Protein AF-A0AA39P0K2-F1 (afdb_monomer)

Mean predicted aligned error: 10.9 Å

Solvent-accessible surface area (backbone atoms only — not comparable to full-atom values): 12138 Å² total; per-residue (Å²): 136,84,85,76,82,82,80,80,80,79,75,93,84,76,91,78,77,84,57,92,86,60,59,101,83,56,83,84,84,85,85,88,84,78,63,90,92,70,50,61,71,58,51,51,56,49,52,52,52,51,52,53,48,46,62,76,48,60,89,34,84,86,65,52,66,60,69,62,50,52,52,35,70,77,52,76,53,66,48,26,67,43,71,40,82,88,81,70,43,81,32,65,69,64,40,80,70,52,94,82,60,88,75,83,88,83,88,76,91,74,59,93,86,52,94,71,35,77,40,74,46,65,57,69,69,58,51,49,54,55,47,29,52,46,27,42,76,72,61,76,25,94,40,68,66,56,16,44,54,48,36,65,75,48,53,46,56,43,50,52,49,47,70,76,67,55,66,88,57,75,37,81,42,80,62,75,82,58,74,92,73,59,80,131

InterPro domains:
  IPR027417 P-loop containing nucleoside triphosphate hydrolase [G3DSA:3.40.50.300] (13-71)
  IPR027417 P-loop containing nucleoside triphosphate hydrolase [G3DSA:3.40.50.300] (74-183)
  IPR027417 P-loop containing nucleoside triphosphate hydrolase [SSF52540] (24-168)

Sequence (184 aa):
MQHGPGSDVAGPTSLSINCNRHQANDRLLVGICGIPASGKSVFADLLERYTNEAHSRRGIHWTFDGPAYLAFMCRPSSPAPSFDHAVKDPAPDAVTIRPHHRIVIIEGIAGRLLDERCYLRLDVEEARQRLVKRHVLTGITQTLDDAHIRAEQNDMPNGTFIIENMLEPTRIIDSVEDPAFKLA

pLDDT: mean 78.81, std 17.0, range [29.06, 95.19]

Foldseek 3Di:
DDDDDDDPPDDDPDPDDPCVVDDPPDDDDDDFDDDPPPCRVVVVVVVVVVVVVLVLQPPFDVNDPPVVVVVCLVPPDAPDWDADPVVRDIDHHPHGDDPPPPDDDDPDADDPSDPFFEAADDDLVRVLVLQLLVCCVVVVDVDSVVSNVSCVPHVSVRVVVCVVPHDDGPYYHYDDDDPVSDDD

Nearest PDB structures (foldseek):
  2gaa-assembly1_A  TM=7.091E-01  e=3.280E-04  Saccharomyces cerevisiae
  2ga8-assembly1_A  TM=7.068E-01  e=1.383E-03  Saccharomyces cerevisiae
  7eey-assembly1_A-2  TM=4.029E-01  e=4.375E-01  Schizosaccharomyces pombe 972h-
  7eey-assembly1_B  TM=4.230E-01  e=6.916E-01  Schizosaccharomyces pombe 972h-

Organism: NCBI:txid153914

Secondary structure (DSSP, 8-state):
-PPPPP-------------TT--TT----------TTSSHHHHHHHHHHHHHHHHHTTTSGGGS-HHHHHHHHHS--SSEEEEETTTTEEEEEEE---TT-------SS--TT-S--EEEE--HHHHHHHHHHHHHHTTS-SSHHHHHHHIIIIIHHHHHHHHHHPPPPSEEEEPPPPGGG---

Radius of gyration: 21.25 Å; Cα contacts (8 Å, |Δi|>4): 118; chains: 1; bounding box: 82×35×55 Å

Structure (mmCIF, N/CA/C/O backbone):
data_AF-A0AA39P0K2-F1
#
_entry.id   AF-A0AA39P0K2-F1
#
loop_
_atom_site.group_PDB
_atom_site.id
_atom_site.type_symbol
_atom_site.label_atom_id
_atom_site.label_alt_id
_atom_site.label_comp_id
_atom_site.label_asym_id
_atom_site.label_entity_id
_atom_site.label_seq_id
_atom_site.pdbx_PDB_ins_code
_atom_site.Cartn_x
_atom_site.Cartn_y
_atom_site.Cartn_z
_atom_site.occupancy
_atom_site.B_iso_or_equiv
_atom_site.auth_seq_id
_atom_site.auth_comp_id
_atom_site.auth_asym_id
_atom_site.auth_atom_id
_atom_site.pdbx_PDB_model_num
ATOM 1 N N . MET A 1 1 ? 53.468 3.347 -8.996 1.00 39.72 1 MET A N 1
ATOM 2 C CA . MET A 1 1 ? 52.680 4.056 -7.969 1.00 39.72 1 MET A CA 1
ATOM 3 C C . MET A 1 1 ? 51.297 3.432 -7.973 1.00 39.72 1 MET A C 1
ATOM 5 O O . MET A 1 1 ? 50.721 3.296 -9.042 1.00 39.72 1 MET A O 1
ATOM 9 N N . GLN A 1 2 ? 50.869 2.902 -6.830 1.00 30.11 2 GLN A N 1
ATOM 10 C CA . GLN A 1 2 ? 49.656 2.096 -6.680 1.00 30.11 2 GLN A CA 1
ATOM 11 C C . GLN A 1 2 ? 48.401 2.979 -6.738 1.00 30.11 2 GLN A C 1
ATOM 13 O O . GLN A 1 2 ? 48.355 4.022 -6.090 1.00 30.11 2 GLN A O 1
ATOM 18 N N . HIS A 1 3 ? 47.387 2.542 -7.488 1.00 31.75 3 HIS A N 1
ATOM 19 C CA . HIS A 1 3 ? 46.020 3.044 -7.371 1.00 31.75 3 HIS A CA 1
ATOM 20 C C . HIS A 1 3 ? 45.405 2.473 -6.085 1.00 31.75 3 HIS A C 1
ATOM 22 O O . HIS A 1 3 ? 45.307 1.255 -5.939 1.00 31.75 3 HIS A O 1
ATOM 28 N N . GLY A 1 4 ? 45.041 3.343 -5.142 1.00 29.06 4 GLY A N 1
ATOM 29 C CA . GLY A 1 4 ? 44.284 2.959 -3.950 1.00 29.06 4 GLY A CA 1
ATOM 30 C C . GLY A 1 4 ? 42.807 2.726 -4.291 1.00 29.06 4 GLY A C 1
ATOM 31 O O . GLY A 1 4 ? 42.284 3.409 -5.176 1.00 29.06 4 GLY A O 1
ATOM 32 N N . PRO A 1 5 ? 42.119 1.780 -3.631 1.00 35.91 5 PRO A N 1
ATOM 33 C CA . PRO A 1 5 ? 40.694 1.587 -3.838 1.00 35.91 5 PRO A CA 1
ATOM 34 C C . PRO A 1 5 ? 39.925 2.716 -3.148 1.00 35.91 5 PRO A C 1
ATOM 36 O O . PRO A 1 5 ? 40.177 3.039 -1.985 1.00 35.91 5 PRO A O 1
ATOM 39 N N . GLY A 1 6 ? 38.992 3.317 -3.887 1.00 30.62 6 GLY A N 1
ATOM 40 C CA . GLY A 1 6 ? 38.000 4.228 -3.337 1.00 30.62 6 GLY A CA 1
ATOM 41 C C . GLY A 1 6 ? 37.193 3.509 -2.264 1.00 30.62 6 GLY A C 1
ATOM 42 O O . GLY A 1 6 ? 36.574 2.479 -2.518 1.00 30.62 6 GLY A O 1
ATOM 43 N N . SER A 1 7 ? 37.255 4.036 -1.049 1.00 32.00 7 SER A N 1
ATOM 44 C CA . SER A 1 7 ? 36.397 3.638 0.052 1.00 32.00 7 SER A CA 1
ATOM 45 C C . SER A 1 7 ? 34.966 4.078 -0.257 1.00 32.00 7 SER A C 1
ATOM 47 O O . SER A 1 7 ? 34.629 5.250 -0.079 1.00 32.00 7 SER A O 1
ATOM 49 N N . ASP A 1 8 ? 34.134 3.139 -0.702 1.00 33.41 8 ASP A N 1
ATOM 50 C CA . ASP A 1 8 ? 32.685 3.255 -0.568 1.00 33.41 8 ASP A CA 1
ATOM 51 C C . ASP A 1 8 ? 32.369 3.334 0.926 1.00 33.41 8 ASP A C 1
ATOM 53 O O . ASP A 1 8 ? 32.420 2.346 1.662 1.00 33.41 8 ASP A O 1
ATOM 57 N N . VAL A 1 9 ? 32.086 4.545 1.397 1.00 32.22 9 VAL A N 1
ATOM 58 C CA . VAL A 1 9 ? 31.549 4.767 2.737 1.00 32.22 9 VAL A CA 1
ATOM 59 C C . VAL A 1 9 ? 30.073 4.380 2.679 1.00 32.22 9 VAL A C 1
ATOM 61 O O . VAL A 1 9 ? 29.199 5.215 2.463 1.00 32.22 9 VAL A O 1
ATOM 64 N N . ALA A 1 10 ? 29.797 3.084 2.814 1.00 33.53 10 ALA A N 1
ATOM 65 C CA . ALA A 1 10 ? 28.447 2.582 3.016 1.00 33.53 10 ALA A CA 1
ATOM 66 C C . ALA A 1 10 ? 27.923 3.112 4.362 1.00 33.53 10 ALA A C 1
ATOM 68 O O . ALA A 1 10 ? 28.375 2.698 5.431 1.00 33.53 10 ALA A O 1
ATOM 69 N N . GLY A 1 11 ? 26.994 4.069 4.310 1.00 29.55 11 GLY A N 1
ATOM 70 C CA . GLY A 1 11 ? 26.239 4.509 5.483 1.00 29.55 11 GLY A CA 1
ATOM 71 C C . GLY A 1 11 ? 25.355 3.374 6.032 1.00 29.55 11 GLY A C 1
ATOM 72 O O . GLY A 1 11 ? 24.895 2.531 5.257 1.00 29.55 11 GLY A O 1
ATOM 73 N N . PRO A 1 12 ? 25.100 3.310 7.351 1.00 43.94 12 PRO A N 1
ATOM 74 C CA . PRO A 1 12 ? 24.322 2.233 7.945 1.00 43.94 12 PRO A CA 1
ATOM 75 C C . PRO A 1 12 ? 22.831 2.593 7.915 1.00 43.94 12 PRO A C 1
ATOM 77 O O . PRO A 1 12 ? 22.363 3.290 8.811 1.00 43.94 12 PRO A O 1
ATOM 80 N N . THR A 1 13 ? 22.060 2.139 6.919 1.00 37.28 13 THR A N 1
ATOM 81 C CA . THR A 1 13 ? 20.604 2.422 6.919 1.00 37.28 13 THR A CA 1
ATOM 82 C C . THR A 1 13 ? 19.716 1.394 6.213 1.00 37.28 13 THR A C 1
ATOM 84 O O . THR A 1 13 ? 18.702 1.742 5.622 1.00 37.28 13 THR A O 1
ATOM 87 N N . SER A 1 14 ? 20.018 0.098 6.313 1.00 36.09 14 SER A N 1
ATOM 88 C CA . SER A 1 14 ? 18.941 -0.904 6.265 1.00 36.09 14 SER A CA 1
ATOM 89 C C . SER A 1 14 ? 19.336 -2.160 7.034 1.00 36.09 14 SER A C 1
ATOM 91 O O . SER A 1 14 ? 20.293 -2.851 6.693 1.00 36.09 14 SER A O 1
ATOM 93 N N . LEU A 1 15 ? 18.602 -2.450 8.108 1.00 39.94 15 LEU A N 1
ATOM 94 C CA . LEU A 1 15 ? 18.632 -3.762 8.738 1.00 39.94 15 LEU A CA 1
ATOM 95 C C . LEU A 1 15 ? 17.629 -4.629 7.968 1.00 39.94 15 LEU A C 1
ATOM 97 O O . LEU A 1 15 ? 16.446 -4.656 8.293 1.00 39.94 15 LEU A O 1
ATOM 101 N N . SER A 1 16 ? 18.069 -5.261 6.882 1.00 43.09 16 SER A N 1
ATOM 102 C CA . SER A 1 16 ? 17.223 -6.186 6.128 1.00 43.09 16 SER A CA 1
ATOM 103 C C . SER A 1 16 ? 17.235 -7.552 6.815 1.00 43.09 16 SER A C 1
ATOM 105 O O . SER A 1 16 ? 18.253 -8.243 6.859 1.00 43.09 16 SER A O 1
ATOM 107 N N . ILE A 1 17 ? 16.096 -7.952 7.381 1.00 55.53 17 ILE A N 1
ATOM 108 C CA . ILE A 1 17 ? 15.889 -9.345 7.776 1.00 55.53 17 ILE A CA 1
ATOM 109 C C . ILE A 1 17 ? 15.516 -10.102 6.505 1.00 55.53 17 ILE A C 1
ATOM 111 O O . ILE A 1 17 ? 14.523 -9.789 5.852 1.00 55.53 17 ILE A O 1
ATOM 115 N N . ASN A 1 18 ? 16.331 -11.082 6.123 1.00 50.25 18 ASN A N 1
ATOM 116 C CA . ASN A 1 18 ? 16.055 -11.909 4.955 1.00 50.25 18 ASN A CA 1
ATOM 117 C C . ASN A 1 18 ? 14.912 -12.890 5.267 1.00 50.25 18 ASN A C 1
ATOM 119 O O . ASN A 1 18 ? 15.147 -14.015 5.707 1.00 50.25 18 ASN A O 1
ATOM 123 N N . CYS A 1 19 ? 13.673 -12.448 5.054 1.00 54.56 19 CYS A N 1
ATOM 124 C CA . CYS A 1 19 ? 12.466 -13.233 5.314 1.00 54.56 19 CYS A CA 1
ATOM 125 C C . CYS A 1 19 ? 12.140 -14.253 4.208 1.00 54.56 19 CYS A C 1
ATOM 127 O O . CYS A 1 19 ? 11.219 -15.045 4.377 1.00 54.56 19 CYS A O 1
ATOM 129 N N . ASN A 1 20 ? 12.908 -14.306 3.110 1.00 50.12 20 ASN A N 1
ATOM 130 C CA . ASN A 1 20 ? 12.603 -15.124 1.923 1.00 50.12 20 ASN A CA 1
ATOM 131 C C . ASN A 1 20 ? 12.615 -16.651 2.158 1.00 50.12 20 ASN A C 1
ATOM 133 O O . ASN A 1 20 ? 12.386 -17.415 1.223 1.00 50.12 20 ASN A O 1
ATOM 137 N N . ARG A 1 21 ? 12.908 -17.123 3.377 1.00 53.22 21 ARG A N 1
ATOM 138 C CA . ARG A 1 21 ? 12.845 -18.546 3.760 1.00 53.22 21 ARG A CA 1
ATOM 139 C C . ARG A 1 21 ? 11.636 -18.920 4.620 1.00 53.22 21 ARG A C 1
ATOM 141 O O . ARG A 1 21 ? 11.527 -20.087 4.982 1.00 53.22 21 ARG A O 1
ATOM 148 N N . HIS A 1 22 ? 10.772 -17.970 4.963 1.00 60.28 22 HIS A N 1
ATOM 149 C CA . HIS A 1 22 ? 9.702 -18.178 5.935 1.00 60.28 22 HIS A CA 1
ATOM 150 C C . HIS A 1 22 ? 8.323 -18.134 5.272 1.00 60.28 22 HIS A C 1
ATOM 152 O O . HIS A 1 22 ? 8.045 -17.247 4.468 1.00 60.28 22 HIS A O 1
ATOM 158 N N . GLN A 1 23 ? 7.461 -19.099 5.600 1.00 56.53 23 GLN A N 1
ATOM 159 C CA . GLN A 1 23 ? 6.042 -19.054 5.239 1.00 56.53 23 GLN A CA 1
ATOM 160 C C . GLN A 1 23 ? 5.283 -18.086 6.160 1.00 56.53 23 GLN A C 1
ATOM 162 O O . GLN A 1 23 ? 5.741 -17.788 7.261 1.00 56.53 23 GLN A O 1
ATOM 167 N N . ALA A 1 24 ? 4.095 -17.634 5.738 1.00 58.47 24 ALA A N 1
ATOM 168 C CA . ALA A 1 24 ? 3.294 -16.610 6.429 1.00 58.47 24 ALA A CA 1
ATOM 169 C C . ALA A 1 24 ? 2.983 -16.904 7.918 1.00 58.47 24 ALA A C 1
ATOM 171 O O . ALA A 1 24 ? 2.700 -15.983 8.676 1.00 58.47 24 ALA A O 1
ATOM 172 N N . ASN A 1 25 ? 3.079 -18.165 8.361 1.00 66.12 25 ASN A N 1
ATOM 173 C CA . ASN A 1 25 ? 2.833 -18.579 9.750 1.00 66.12 25 ASN A CA 1
ATOM 174 C C . ASN A 1 25 ? 4.088 -19.032 10.513 1.00 66.12 25 ASN A C 1
ATOM 176 O O . ASN A 1 25 ? 3.983 -19.497 11.654 1.00 66.12 25 ASN A O 1
ATOM 180 N N . ASP A 1 26 ? 5.271 -18.925 9.912 1.00 75.31 26 ASP A N 1
ATOM 181 C CA . ASP A 1 26 ? 6.502 -19.293 10.596 1.00 75.31 26 ASP A CA 1
ATOM 182 C C . ASP A 1 26 ? 6.830 -18.274 11.688 1.00 75.31 26 ASP A C 1
ATOM 184 O O . ASP A 1 26 ? 6.722 -17.059 11.516 1.00 75.31 26 ASP A O 1
ATOM 188 N N . ARG A 1 27 ? 7.289 -18.770 12.839 1.00 78.44 27 ARG A N 1
ATOM 189 C CA . ARG A 1 27 ? 7.815 -17.896 13.888 1.00 78.44 27 ARG A CA 1
ATOM 190 C C . ARG A 1 27 ? 9.201 -17.417 13.482 1.00 78.44 27 ARG A C 1
ATOM 192 O O . ARG A 1 27 ? 10.150 -18.201 13.479 1.00 78.44 27 ARG A O 1
ATOM 199 N N . LEU A 1 28 ? 9.332 -16.123 13.214 1.00 81.81 28 LEU A N 1
ATOM 200 C CA . LEU A 1 28 ? 10.636 -15.490 13.080 1.00 81.81 28 LEU A CA 1
ATOM 201 C C . LEU A 1 28 ? 11.241 -15.276 14.476 1.00 81.81 28 LEU A C 1
ATOM 203 O O . LEU A 1 28 ? 10.748 -14.476 15.269 1.00 81.81 28 LEU A O 1
ATOM 207 N N . LEU A 1 29 ? 12.310 -16.008 14.787 1.00 82.88 29 LEU A N 1
ATOM 208 C CA . LEU A 1 29 ? 13.051 -15.850 16.038 1.00 82.88 29 LEU A CA 1
ATOM 209 C C . LEU A 1 29 ? 14.199 -14.858 15.832 1.00 82.88 29 LEU A C 1
ATOM 211 O O . LEU A 1 29 ? 15.131 -15.134 15.079 1.00 82.88 29 LEU A O 1
ATOM 215 N N . VAL A 1 30 ? 14.149 -13.720 16.527 1.00 85.94 30 VAL A N 1
ATOM 216 C CA . VAL A 1 30 ? 15.188 -12.681 16.465 1.00 85.94 30 VAL A CA 1
ATOM 217 C C . VAL A 1 30 ? 15.998 -12.685 17.762 1.00 85.94 30 VAL A C 1
ATOM 219 O O . VAL A 1 30 ? 15.476 -12.392 18.835 1.00 85.94 30 VAL A O 1
ATOM 222 N N . GLY A 1 31 ? 17.285 -13.027 17.672 1.00 90.62 31 GLY A N 1
ATOM 223 C CA . GLY A 1 31 ? 18.224 -12.968 18.796 1.00 90.62 31 GLY A CA 1
ATOM 224 C C . GLY A 1 31 ? 19.022 -11.663 18.801 1.00 90.62 31 GLY A C 1
ATOM 225 O O . GLY A 1 31 ? 19.623 -11.307 17.791 1.00 90.62 31 GLY A O 1
ATOM 226 N N . ILE A 1 32 ? 19.075 -10.971 19.943 1.00 92.94 32 ILE A N 1
ATOM 227 C CA . ILE A 1 32 ? 19.852 -9.733 20.127 1.00 92.94 32 ILE A CA 1
ATOM 228 C C . ILE A 1 32 ? 20.980 -10.010 21.133 1.00 92.94 32 ILE A C 1
ATOM 230 O O . ILE A 1 32 ? 20.718 -10.333 22.291 1.00 92.94 32 ILE A O 1
ATOM 234 N N . CYS A 1 33 ? 22.243 -9.883 20.713 1.00 91.81 33 CYS A N 1
ATOM 235 C CA . CYS A 1 33 ? 23.425 -10.158 21.544 1.00 91.81 33 CYS A CA 1
ATOM 236 C C . CYS A 1 33 ? 24.357 -8.933 21.651 1.00 91.81 33 CYS A C 1
ATOM 238 O O . CYS A 1 33 ? 24.225 -7.972 20.897 1.00 91.81 33 CYS A O 1
ATOM 240 N N . GLY A 1 34 ? 25.268 -8.929 22.636 1.00 88.75 34 GLY A N 1
ATOM 241 C CA . GLY A 1 34 ? 26.201 -7.818 22.882 1.00 88.75 34 GLY A CA 1
ATOM 242 C C . GLY A 1 34 ? 26.620 -7.659 24.349 1.00 88.75 34 GLY A C 1
ATOM 243 O O . GLY A 1 34 ? 25.923 -8.105 25.262 1.00 88.75 34 GLY A O 1
ATOM 244 N N . ILE A 1 35 ? 27.745 -6.980 24.587 1.00 88.00 35 ILE A N 1
ATOM 245 C CA . ILE A 1 35 ? 28.330 -6.760 25.926 1.00 88.00 35 ILE A CA 1
ATOM 246 C C . ILE A 1 35 ? 27.408 -5.945 26.857 1.00 88.00 35 ILE A C 1
ATOM 248 O O . ILE A 1 35 ? 26.549 -5.209 26.365 1.00 88.00 35 ILE A O 1
ATOM 252 N N . PRO A 1 36 ? 27.524 -6.040 28.195 1.00 93.50 36 PRO A N 1
ATOM 253 C CA . PRO A 1 36 ? 26.785 -5.164 29.109 1.00 93.50 36 PRO A CA 1
ATOM 254 C C . PRO A 1 36 ? 26.903 -3.679 28.720 1.00 93.50 36 PRO A C 1
ATOM 256 O O . PRO A 1 36 ? 27.930 -3.253 28.204 1.00 93.50 36 PRO A O 1
ATOM 259 N N . ALA A 1 37 ? 25.827 -2.911 28.923 1.00 89.19 37 ALA A N 1
ATOM 260 C CA . ALA A 1 37 ? 25.695 -1.501 28.520 1.00 89.19 37 ALA A CA 1
ATOM 261 C C . ALA A 1 37 ? 25.742 -1.191 27.002 1.00 89.19 37 ALA A C 1
ATOM 263 O O . ALA A 1 37 ? 25.659 -0.029 26.624 1.00 89.19 37 ALA A O 1
ATOM 264 N N . SER A 1 38 ? 25.752 -2.190 26.109 1.00 93.00 38 SER A N 1
ATOM 265 C CA . SER A 1 38 ? 25.744 -1.965 24.647 1.00 93.00 38 SER A CA 1
ATOM 266 C C . SER A 1 38 ? 24.410 -1.481 24.046 1.00 93.00 38 SER A C 1
ATOM 268 O O . SER A 1 38 ? 24.275 -1.448 22.828 1.00 93.00 38 SER A O 1
ATOM 270 N N . GLY A 1 39 ? 23.386 -1.204 24.862 1.00 92.44 39 GLY A N 1
ATOM 271 C CA . GLY A 1 39 ? 22.081 -0.718 24.382 1.00 92.44 39 GLY A CA 1
ATOM 272 C C . GLY A 1 39 ? 21.086 -1.778 23.879 1.00 92.44 39 GLY A C 1
ATOM 273 O O . GLY A 1 39 ? 20.037 -1.410 23.363 1.00 92.44 39 GLY A O 1
ATOM 274 N N . LYS A 1 40 ? 21.346 -3.083 24.057 1.00 93.69 40 LYS A N 1
ATOM 275 C CA . LYS A 1 40 ? 20.461 -4.173 23.571 1.00 93.69 40 LYS A CA 1
ATOM 276 C C . LYS A 1 40 ? 18.994 -4.021 23.966 1.00 93.69 40 LYS A C 1
ATOM 278 O O . LYS A 1 40 ? 18.131 -4.201 23.120 1.00 93.69 40 LYS A O 1
ATOM 283 N N . SER A 1 41 ? 18.717 -3.705 25.232 1.00 91.88 41 SER A N 1
ATOM 284 C CA . SER A 1 41 ? 17.339 -3.570 25.719 1.00 91.88 41 SER A CA 1
ATOM 285 C C . SER A 1 41 ? 16.614 -2.408 25.043 1.00 91.88 41 SER A C 1
ATOM 287 O O . SER A 1 41 ? 15.450 -2.540 24.695 1.00 91.88 41 SER A O 1
ATOM 289 N N . VAL A 1 42 ? 17.324 -1.302 24.792 1.00 92.88 42 VAL A N 1
ATOM 290 C CA . VAL A 1 42 ? 16.783 -0.151 24.055 1.00 92.88 42 VAL A CA 1
ATOM 291 C C . VAL A 1 42 ? 16.507 -0.538 22.604 1.00 92.88 42 VAL A C 1
ATOM 293 O O . VAL A 1 42 ? 15.445 -0.230 22.082 1.00 92.88 42 VAL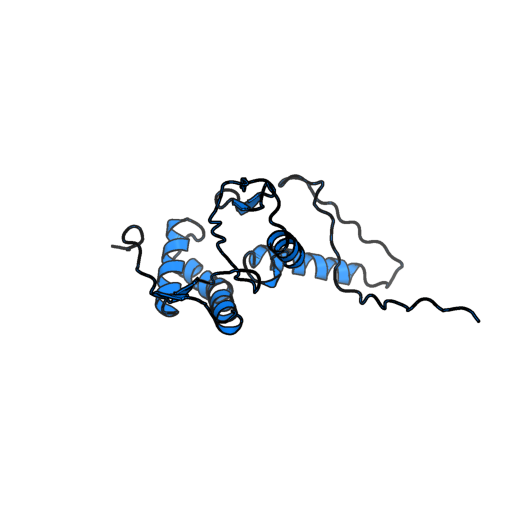 A O 1
ATOM 296 N N . PHE A 1 43 ? 17.428 -1.255 21.955 1.00 91.94 43 PHE A N 1
ATOM 297 C CA . PHE A 1 43 ? 17.225 -1.719 20.583 1.00 91.94 43 PHE A CA 1
ATOM 298 C C . PHE A 1 43 ? 16.056 -2.707 20.460 1.00 91.94 43 PHE A C 1
ATOM 300 O O . PHE A 1 43 ? 15.279 -2.597 19.520 1.00 91.94 43 PHE A O 1
ATOM 307 N N . ALA A 1 44 ? 15.897 -3.629 21.414 1.00 90.94 44 ALA A N 1
ATOM 308 C CA . ALA A 1 44 ? 14.769 -4.558 21.448 1.00 90.94 44 ALA A CA 1
ATOM 309 C C . ALA A 1 44 ? 13.422 -3.817 21.529 1.00 90.94 44 ALA A C 1
ATOM 311 O O . ALA A 1 44 ? 12.524 -4.091 20.741 1.00 90.94 44 ALA A O 1
ATOM 312 N N . ASP A 1 45 ? 13.325 -2.832 22.422 1.00 91.94 45 ASP A N 1
ATOM 313 C CA . ASP A 1 45 ? 12.134 -1.994 22.611 1.00 91.94 45 ASP A CA 1
ATOM 314 C C . ASP A 1 45 ? 11.844 -1.101 21.384 1.00 91.94 45 ASP A C 1
ATOM 316 O O . ASP A 1 45 ? 10.696 -0.894 20.987 1.00 91.94 45 ASP A O 1
ATOM 320 N N . LEU A 1 46 ? 12.884 -0.596 20.713 1.00 91.31 46 LEU A N 1
ATOM 321 C CA . LEU A 1 46 ? 12.726 0.116 19.439 1.00 91.31 46 LEU A CA 1
ATOM 322 C C . LEU A 1 46 ? 12.252 -0.811 18.314 1.00 91.31 46 LEU A C 1
ATOM 324 O O . LEU A 1 46 ? 11.371 -0.429 17.548 1.00 91.31 46 LEU A O 1
ATOM 328 N N . LEU A 1 47 ? 12.812 -2.018 18.218 1.00 89.69 47 LEU A N 1
ATOM 329 C CA . LEU A 1 47 ? 12.446 -2.998 17.198 1.00 89.69 47 LEU A CA 1
ATOM 330 C C . LEU A 1 47 ? 10.990 -3.451 17.357 1.00 89.69 47 LEU A C 1
ATOM 332 O O . LEU A 1 47 ? 10.263 -3.526 16.366 1.00 89.69 47 LEU A O 1
ATOM 336 N N . GLU A 1 48 ? 10.551 -3.710 18.589 1.00 87.94 48 GLU A N 1
ATOM 337 C CA . GLU A 1 48 ? 9.161 -4.047 18.901 1.00 87.94 48 GLU A CA 1
ATOM 338 C C . GLU A 1 48 ? 8.208 -2.930 18.461 1.00 87.94 48 GLU A C 1
ATOM 340 O O . GLU A 1 48 ? 7.272 -3.171 17.693 1.00 87.94 48 GLU A O 1
ATOM 345 N N . ARG A 1 49 ? 8.478 -1.690 18.888 1.00 87.81 49 ARG A N 1
ATOM 346 C CA . ARG A 1 49 ? 7.648 -0.530 18.538 1.00 87.81 49 ARG A CA 1
ATOM 347 C C . ARG A 1 49 ? 7.585 -0.298 17.037 1.00 87.81 49 ARG A C 1
ATOM 349 O O . ARG A 1 49 ? 6.492 -0.138 16.501 1.00 87.81 49 ARG A O 1
ATOM 356 N N . TYR A 1 50 ? 8.729 -0.341 16.362 1.00 86.12 50 TYR A N 1
ATOM 357 C CA . TYR A 1 50 ? 8.798 -0.170 14.916 1.00 86.12 50 TYR A CA 1
ATOM 358 C C . TYR A 1 50 ? 8.004 -1.249 14.171 1.00 86.12 50 TYR A C 1
ATOM 360 O O . TYR A 1 50 ? 7.245 -0.937 13.258 1.00 86.12 50 TYR A O 1
ATOM 368 N N . THR A 1 51 ? 8.122 -2.513 14.587 1.00 85.75 51 THR A N 1
ATOM 369 C CA . THR A 1 51 ? 7.413 -3.634 13.946 1.00 85.75 51 THR A CA 1
ATOM 370 C C . THR A 1 51 ? 5.897 -3.506 14.117 1.00 85.75 51 THR A C 1
ATOM 372 O O . THR A 1 51 ? 5.146 -3.666 13.153 1.00 85.75 51 THR A O 1
ATOM 375 N N . ASN A 1 52 ? 5.438 -3.149 15.319 1.00 85.69 52 ASN A N 1
ATOM 376 C CA . ASN A 1 52 ? 4.020 -2.916 15.595 1.00 85.69 52 ASN A CA 1
ATOM 377 C C . ASN A 1 52 ? 3.477 -1.694 14.833 1.00 85.69 52 ASN A C 1
ATOM 379 O O . ASN A 1 52 ? 2.360 -1.727 14.308 1.00 85.69 52 ASN A O 1
ATOM 383 N N . GLU A 1 53 ? 4.267 -0.625 14.718 1.00 85.06 53 GLU A N 1
ATOM 384 C CA . GLU A 1 53 ? 3.895 0.547 13.928 1.00 85.06 53 GLU A CA 1
ATOM 385 C C . GLU A 1 53 ? 3.799 0.207 12.436 1.00 85.06 53 GLU A C 1
ATOM 387 O O . GLU A 1 53 ? 2.776 0.491 11.814 1.00 85.06 53 GLU A O 1
ATOM 392 N N . ALA A 1 54 ? 4.801 -0.474 11.876 1.00 83.00 54 ALA A N 1
ATOM 393 C CA . ALA A 1 54 ? 4.796 -0.912 10.483 1.00 83.00 54 ALA A CA 1
ATOM 394 C C . ALA A 1 54 ? 3.582 -1.801 10.176 1.00 83.00 54 ALA A C 1
ATOM 396 O O . ALA A 1 54 ? 2.919 -1.622 9.156 1.00 83.00 54 ALA A O 1
ATOM 397 N N . HIS A 1 55 ? 3.238 -2.715 11.088 1.00 80.69 55 HIS A N 1
ATOM 398 C CA . HIS A 1 55 ? 2.059 -3.562 10.942 1.00 80.69 55 HIS A CA 1
ATOM 399 C C . HIS A 1 55 ? 0.749 -2.760 10.991 1.00 80.69 55 HIS A C 1
ATOM 401 O O . HIS A 1 55 ? -0.131 -2.949 10.148 1.00 80.69 55 HIS A O 1
ATOM 407 N N . SER A 1 56 ? 0.610 -1.839 11.950 1.00 77.31 56 SER A N 1
ATOM 408 C CA . SER A 1 56 ? -0.610 -1.030 12.102 1.00 77.31 56 SER A CA 1
ATOM 409 C C . SER A 1 56 ? -0.813 -0.028 10.959 1.00 77.31 56 SER A C 1
ATOM 411 O O . SER A 1 56 ? 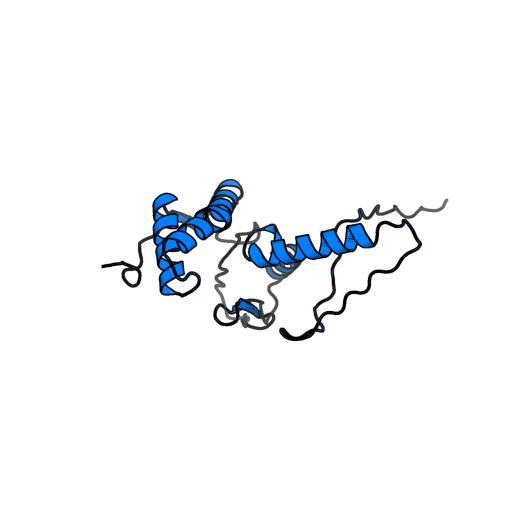-1.955 0.264 10.585 1.00 77.31 56 SER A O 1
ATOM 413 N N . ARG A 1 57 ? 0.284 0.441 10.356 1.00 79.62 57 ARG A N 1
ATOM 414 C CA . ARG A 1 57 ? 0.310 1.384 9.233 1.00 79.62 57 ARG A CA 1
ATOM 415 C C . ARG A 1 57 ? 0.567 0.728 7.872 1.00 79.62 57 ARG A C 1
ATOM 417 O O . ARG A 1 57 ? 0.902 1.425 6.921 1.00 79.62 57 ARG A O 1
ATOM 424 N N . ARG A 1 58 ? 0.424 -0.594 7.741 1.00 78.25 58 ARG A N 1
ATOM 425 C CA . ARG A 1 58 ? 0.619 -1.285 6.454 1.00 78.25 58 ARG A CA 1
ATOM 426 C C . ARG A 1 58 ? -0.157 -0.598 5.320 1.00 78.25 58 ARG A C 1
ATOM 428 O O . ARG A 1 58 ? -1.336 -0.283 5.483 1.00 78.25 58 ARG A O 1
ATOM 435 N N . GLY A 1 59 ? 0.504 -0.397 4.181 1.00 76.62 59 GLY A N 1
ATOM 436 C CA . GLY A 1 59 ? -0.073 0.278 3.014 1.00 76.62 59 GLY A CA 1
ATOM 437 C C . GLY A 1 59 ? 0.298 1.758 2.877 1.00 76.62 59 GLY A C 1
ATOM 438 O O . GLY A 1 59 ? -0.125 2.390 1.909 1.00 76.62 59 GLY A O 1
ATOM 439 N N . ILE A 1 60 ? 1.115 2.308 3.784 1.00 81.12 60 ILE A N 1
ATOM 440 C CA . ILE A 1 60 ? 1.722 3.638 3.612 1.00 81.12 60 ILE A CA 1
ATOM 441 C C . ILE A 1 60 ? 3.126 3.550 3.010 1.00 81.12 60 ILE A C 1
ATOM 443 O O . ILE A 1 60 ? 3.794 2.522 3.119 1.00 81.12 60 ILE A O 1
ATOM 447 N N . HIS A 1 61 ? 3.590 4.645 2.402 1.00 78.62 61 HIS A N 1
ATOM 448 C CA . HIS A 1 61 ? 4.788 4.693 1.549 1.00 78.62 61 HIS A CA 1
ATOM 449 C C . HIS A 1 61 ? 6.042 3.981 2.101 1.00 78.62 61 HIS A C 1
ATOM 451 O O . HIS A 1 61 ? 6.708 3.280 1.346 1.00 78.62 61 HIS A O 1
ATOM 457 N N . TRP A 1 62 ? 6.367 4.107 3.393 1.00 83.31 62 TRP A N 1
ATOM 458 C CA . TRP A 1 62 ? 7.581 3.502 3.965 1.00 83.31 62 TRP A CA 1
ATOM 459 C C . TRP A 1 62 ? 7.430 2.024 4.352 1.00 83.31 62 TRP A C 1
ATOM 461 O O . TRP A 1 62 ? 8.422 1.378 4.673 1.00 83.31 62 TRP A O 1
ATOM 471 N N . THR A 1 63 ? 6.213 1.476 4.303 1.00 82.50 63 THR A N 1
ATOM 472 C CA . THR A 1 63 ? 5.956 0.046 4.554 1.00 82.50 63 THR A CA 1
ATOM 473 C C . THR A 1 63 ? 6.152 -0.827 3.308 1.00 82.50 63 THR A C 1
ATOM 475 O O . THR A 1 63 ? 6.068 -2.049 3.402 1.00 82.50 63 THR A O 1
ATOM 478 N N . PHE A 1 64 ? 6.430 -0.220 2.148 1.00 81.88 64 PHE A N 1
ATOM 479 C CA . PHE A 1 64 ? 6.708 -0.921 0.894 1.00 81.88 64 PHE A CA 1
ATOM 480 C C . PHE A 1 64 ? 8.211 -1.133 0.668 1.00 81.88 64 PHE A C 1
ATOM 482 O O . PHE A 1 64 ? 9.032 -0.273 0.987 1.00 81.88 64 PHE A O 1
ATOM 489 N N . ASP A 1 65 ? 8.566 -2.240 0.010 1.00 83.81 65 ASP A N 1
ATOM 490 C CA . ASP A 1 65 ? 9.919 -2.473 -0.508 1.00 83.81 65 ASP A CA 1
ATOM 491 C C . ASP A 1 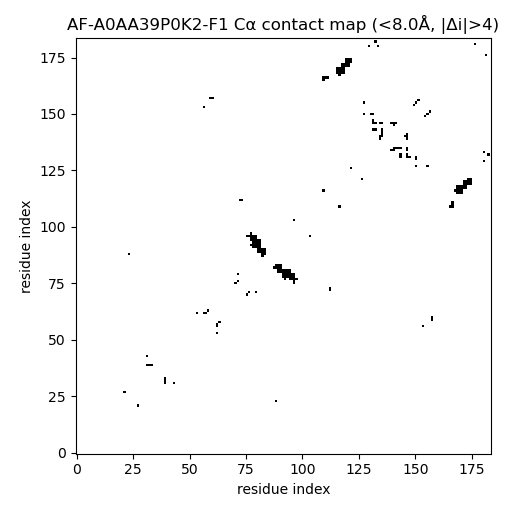65 ? 10.130 -1.696 -1.823 1.00 83.81 65 ASP A C 1
ATOM 493 O O . ASP A 1 65 ? 9.937 -2.200 -2.934 1.00 83.81 65 ASP A O 1
ATOM 497 N N . GLY A 1 66 ? 10.488 -0.417 -1.684 1.00 84.06 66 GLY A N 1
ATOM 498 C CA . GLY A 1 66 ? 10.775 0.476 -2.810 1.00 84.06 66 GLY A CA 1
ATOM 499 C C . GLY A 1 66 ? 11.877 -0.040 -3.752 1.00 84.06 66 GLY A C 1
ATOM 500 O O . GLY A 1 66 ? 11.673 -0.019 -4.969 1.00 84.06 66 GLY A O 1
ATOM 501 N N . PRO A 1 67 ? 13.033 -0.517 -3.246 1.00 86.00 67 PRO A N 1
ATOM 502 C CA . PRO A 1 67 ? 14.072 -1.118 -4.080 1.00 86.00 67 PRO A CA 1
ATOM 503 C C . PRO A 1 67 ? 13.596 -2.320 -4.904 1.00 86.00 67 PRO A C 1
ATOM 505 O O . PRO A 1 67 ? 13.880 -2.367 -6.104 1.00 86.00 67 PRO A O 1
ATOM 508 N N . ALA A 1 68 ? 12.851 -3.260 -4.309 1.00 82.50 68 ALA A N 1
ATOM 509 C CA . ALA A 1 68 ? 12.302 -4.399 -5.045 1.00 82.50 68 ALA A CA 1
ATOM 510 C C . ALA A 1 68 ? 11.300 -3.950 -6.119 1.00 82.50 68 ALA A C 1
ATOM 512 O O . ALA A 1 68 ? 11.350 -4.441 -7.249 1.00 82.50 68 ALA A O 1
ATOM 513 N N . TYR A 1 69 ? 10.452 -2.962 -5.809 1.00 84.06 69 TYR A N 1
ATOM 514 C CA . TYR A 1 69 ? 9.542 -2.365 -6.788 1.00 84.06 69 TYR A CA 1
ATOM 515 C C . TYR A 1 69 ? 10.297 -1.732 -7.965 1.00 84.06 69 TYR A C 1
ATOM 517 O O . TYR A 1 69 ? 9.982 -2.007 -9.120 1.00 84.06 69 TYR A O 1
ATOM 525 N N . LEU A 1 70 ? 11.344 -0.939 -7.711 1.00 84.75 70 LEU A N 1
ATOM 526 C CA . LEU A 1 70 ? 12.162 -0.345 -8.776 1.00 84.75 70 LEU A CA 1
ATOM 527 C C . LEU A 1 70 ? 12.878 -1.404 -9.622 1.00 84.75 70 LEU A C 1
ATOM 529 O O . LEU A 1 70 ? 12.932 -1.269 -10.845 1.00 84.75 70 LEU A O 1
ATOM 533 N N . ALA A 1 71 ? 13.404 -2.459 -8.997 1.00 85.38 71 ALA A N 1
ATOM 534 C CA . ALA A 1 71 ? 14.030 -3.567 -9.712 1.00 85.38 71 ALA A CA 1
ATOM 535 C C . ALA A 1 71 ? 13.033 -4.261 -10.654 1.00 85.38 71 ALA A C 1
ATOM 537 O O . ALA A 1 71 ? 13.357 -4.486 -11.824 1.00 85.38 71 ALA A O 1
ATOM 538 N N . PHE A 1 72 ? 11.811 -4.516 -10.172 1.00 84.88 72 PHE A N 1
ATOM 539 C CA . PHE A 1 72 ? 10.715 -5.040 -10.983 1.00 84.88 72 PHE A CA 1
ATOM 540 C C . PHE A 1 72 ? 10.352 -4.092 -12.133 1.00 84.88 72 PHE A C 1
ATOM 542 O O . PHE A 1 72 ? 10.262 -4.524 -13.276 1.00 84.88 72 PHE A O 1
ATOM 549 N N . MET A 1 73 ? 10.218 -2.789 -11.879 1.00 85.06 73 MET A N 1
ATOM 550 C CA . MET A 1 73 ? 9.874 -1.810 -12.917 1.00 85.06 73 MET A CA 1
ATOM 551 C C . MET A 1 73 ? 10.942 -1.694 -14.014 1.00 85.06 73 MET A C 1
ATOM 553 O O . MET A 1 73 ? 10.609 -1.542 -15.186 1.00 85.06 73 MET A O 1
ATOM 557 N N . CYS A 1 74 ? 12.227 -1.783 -13.658 1.00 84.31 74 CYS A N 1
ATOM 558 C CA . CYS A 1 74 ? 13.327 -1.757 -14.626 1.00 84.31 74 CYS A CA 1
ATOM 559 C C . CYS A 1 74 ? 13.332 -2.985 -15.543 1.00 84.31 74 CYS A C 1
ATOM 561 O O . CYS A 1 74 ? 13.741 -2.897 -16.703 1.00 84.31 74 CYS A O 1
ATOM 563 N N . ARG A 1 75 ? 12.950 -4.148 -15.007 1.00 83.31 75 ARG A N 1
ATOM 564 C CA . ARG A 1 75 ? 12.894 -5.421 -15.730 1.00 83.31 75 ARG A CA 1
ATOM 565 C C . ARG A 1 75 ? 11.744 -6.257 -15.168 1.00 83.31 75 ARG A C 1
ATOM 567 O O . ARG A 1 75 ? 11.993 -7.037 -14.249 1.00 83.31 75 ARG A O 1
ATOM 574 N N . PRO A 1 76 ? 10.520 -6.125 -15.714 1.00 77.00 76 PRO A N 1
ATOM 575 C CA . PRO A 1 76 ? 9.362 -6.850 -15.206 1.00 77.00 76 PRO A CA 1
ATOM 576 C C . PRO A 1 76 ? 9.613 -8.357 -15.255 1.00 77.00 76 PRO A C 1
ATOM 578 O O . PRO A 1 76 ? 9.645 -8.967 -16.326 1.00 77.00 76 PRO A O 1
ATOM 581 N N . SER A 1 77 ? 9.862 -8.948 -14.089 1.00 71.56 77 SER A N 1
ATOM 582 C CA . SER A 1 77 ? 10.063 -10.383 -13.935 1.00 71.56 77 SER A CA 1
ATOM 583 C C . SER A 1 77 ? 8.712 -11.094 -13.915 1.00 71.56 77 SER A C 1
ATOM 585 O O . SER A 1 77 ? 7.721 -10.547 -13.436 1.00 71.56 77 SER A O 1
ATOM 587 N N . SER A 1 78 ? 8.669 -12.324 -14.426 1.00 73.06 78 SER A N 1
ATOM 588 C CA . SER A 1 78 ? 7.508 -13.202 -14.283 1.00 73.06 78 SER A CA 1
ATOM 589 C C . SER A 1 78 ? 7.905 -14.433 -13.462 1.00 73.06 78 SER A C 1
ATOM 591 O O . SER A 1 78 ? 8.917 -15.055 -13.796 1.00 73.06 78 SER A O 1
ATOM 593 N N . PRO A 1 79 ? 7.094 -14.835 -12.472 1.00 77.44 79 PRO A N 1
ATOM 594 C CA . PRO A 1 79 ? 5.870 -14.162 -12.031 1.00 77.44 79 PRO A CA 1
ATOM 595 C C . PRO A 1 79 ? 6.153 -12.834 -11.301 1.00 77.44 79 PRO A C 1
ATOM 597 O O . PRO A 1 79 ? 7.243 -12.597 -10.787 1.00 77.44 79 PRO A O 1
ATOM 600 N N . ALA A 1 80 ? 5.175 -11.936 -11.355 1.00 80.00 80 ALA A N 1
ATOM 601 C CA . ALA A 1 80 ? 5.192 -10.633 -10.720 1.00 80.00 80 ALA A CA 1
ATOM 602 C C . ALA A 1 80 ? 4.527 -10.714 -9.336 1.00 80.00 80 ALA A C 1
ATOM 604 O O . ALA A 1 80 ? 3.517 -11.423 -9.188 1.00 80.00 80 ALA A O 1
ATOM 605 N N . PRO A 1 81 ? 5.043 -9.958 -8.352 1.00 77.00 81 PRO A N 1
ATOM 606 C CA . PRO A 1 81 ? 4.445 -9.891 -7.031 1.00 77.00 81 PRO A CA 1
ATOM 607 C C . PRO A 1 81 ? 3.077 -9.210 -7.090 1.00 77.00 81 PRO A C 1
ATOM 609 O O . PRO A 1 81 ? 2.853 -8.276 -7.860 1.00 77.00 81 PRO A O 1
ATOM 612 N N . SER A 1 82 ? 2.159 -9.671 -6.250 1.00 79.12 82 SER A N 1
ATOM 613 C CA . SER A 1 82 ? 0.849 -9.057 -6.036 1.00 79.12 82 SER A CA 1
ATOM 614 C C . SER A 1 82 ? 0.507 -9.039 -4.547 1.00 79.12 82 SER A C 1
ATOM 616 O O . SER A 1 82 ? 1.308 -9.457 -3.711 1.00 79.12 82 SER A O 1
ATOM 618 N N . PHE A 1 83 ? -0.675 -8.542 -4.209 1.00 70.69 83 PHE A N 1
ATOM 619 C CA . PHE A 1 83 ? -1.197 -8.515 -2.851 1.00 70.69 83 PHE A CA 1
ATOM 620 C C . PHE A 1 83 ? -2.538 -9.244 -2.815 1.00 70.69 83 PHE A C 1
ATOM 622 O O . PHE A 1 83 ? -3.441 -8.923 -3.587 1.00 70.69 83 PHE A O 1
ATOM 629 N N . ASP A 1 84 ? -2.674 -10.222 -1.923 1.00 68.94 84 ASP A N 1
ATOM 630 C CA . ASP A 1 84 ? -3.936 -10.934 -1.746 1.00 68.94 84 ASP A CA 1
ATOM 631 C C . ASP A 1 84 ? -4.781 -10.218 -0.683 1.00 68.94 84 ASP A C 1
ATOM 633 O O . ASP A 1 84 ? -4.452 -10.202 0.504 1.00 68.94 84 ASP A O 1
ATOM 637 N N . HIS A 1 85 ? -5.896 -9.619 -1.104 1.00 65.88 85 HIS A N 1
ATOM 638 C CA . HIS A 1 85 ? -6.794 -8.884 -0.212 1.00 65.88 85 HIS A CA 1
ATOM 639 C C . HIS A 1 85 ? -7.550 -9.770 0.794 1.00 65.88 85 HIS A C 1
ATOM 641 O O . HIS A 1 85 ? -8.015 -9.244 1.809 1.00 65.88 85 HIS A O 1
ATOM 647 N N . ALA A 1 86 ? -7.681 -11.078 0.546 1.00 65.06 86 ALA A N 1
ATOM 648 C CA . ALA A 1 86 ? -8.361 -12.004 1.447 1.00 65.06 86 ALA A CA 1
ATOM 649 C C . ALA A 1 86 ? -7.477 -12.365 2.647 1.00 65.06 86 ALA A C 1
ATOM 651 O O . ALA A 1 86 ? -7.941 -12.312 3.787 1.00 65.06 86 ALA A O 1
ATOM 652 N N . VAL A 1 87 ? -6.201 -12.678 2.401 1.00 65.94 87 VAL A N 1
ATOM 653 C CA . VAL A 1 87 ? -5.234 -13.015 3.466 1.00 65.94 87 VAL A CA 1
ATOM 654 C C . VAL A 1 87 ? -4.404 -11.821 3.947 1.00 65.94 87 VAL A C 1
ATOM 656 O O . VAL A 1 87 ? -3.804 -11.891 5.013 1.00 65.94 87 VAL A O 1
ATOM 659 N N . LYS A 1 88 ? -4.459 -10.687 3.237 1.00 66.00 88 LYS A N 1
ATOM 660 C CA . LYS A 1 88 ? -3.763 -9.423 3.544 1.00 66.00 88 LYS A CA 1
ATOM 661 C C . LYS A 1 88 ? -2.236 -9.541 3.574 1.00 66.00 88 LYS A C 1
ATOM 663 O O . LYS A 1 88 ? -1.594 -8.797 4.319 1.00 66.00 88 LYS A O 1
ATOM 668 N N . ASP A 1 89 ? -1.690 -10.412 2.730 1.00 68.19 89 ASP A N 1
ATOM 669 C CA . ASP A 1 89 ? -0.257 -10.672 2.615 1.00 68.19 89 ASP A CA 1
ATOM 67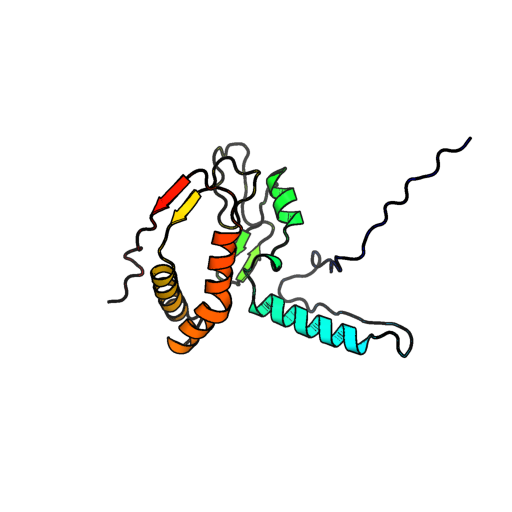0 C C . ASP A 1 89 ? 0.242 -10.541 1.163 1.00 68.19 89 ASP A C 1
ATOM 672 O O . ASP A 1 89 ? -0.528 -10.735 0.211 1.00 68.19 89 ASP A O 1
ATOM 676 N N . PRO A 1 90 ? 1.536 -10.218 0.967 1.00 68.06 90 PRO A N 1
ATOM 677 C CA . PRO A 1 90 ? 2.167 -10.263 -0.344 1.00 68.06 90 PRO A CA 1
ATOM 678 C C . PRO A 1 90 ? 2.138 -11.676 -0.936 1.00 68.06 90 PRO A C 1
ATOM 680 O O . PRO A 1 90 ? 2.421 -12.661 -0.258 1.00 68.06 90 PRO A O 1
ATOM 683 N N . ALA A 1 91 ? 1.878 -11.756 -2.235 1.00 74.94 91 ALA A N 1
ATOM 684 C CA . ALA A 1 91 ? 1.933 -12.971 -3.030 1.00 74.94 91 ALA A CA 1
ATOM 685 C C . ALA A 1 91 ? 3.048 -12.813 -4.087 1.00 74.94 91 ALA A C 1
ATOM 687 O O . ALA A 1 91 ? 2.798 -12.234 -5.148 1.00 74.94 91 ALA A O 1
ATOM 688 N N . PRO A 1 92 ? 4.286 -13.275 -3.807 1.00 67.06 92 PRO A N 1
ATOM 689 C CA . PRO A 1 92 ? 5.476 -12.968 -4.615 1.00 67.06 92 PRO A CA 1
ATOM 690 C C . PRO A 1 92 ? 5.388 -13.433 -6.072 1.00 67.06 92 PRO A C 1
ATOM 692 O O . PRO A 1 92 ? 5.933 -12.787 -6.960 1.00 67.06 92 PRO A O 1
ATOM 695 N N . ASP A 1 93 ? 4.652 -14.520 -6.307 1.00 74.69 93 ASP A N 1
ATOM 696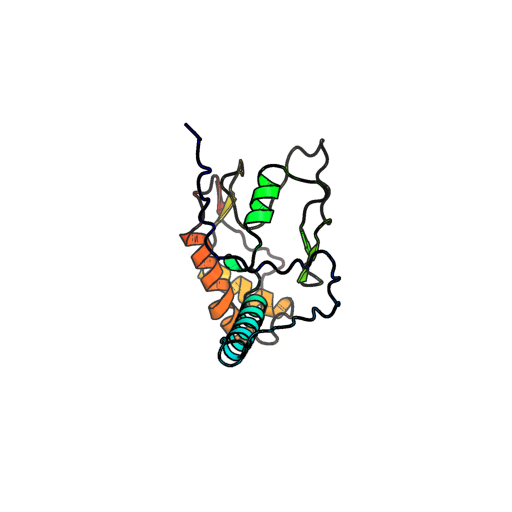 C CA . ASP A 1 93 ? 4.601 -15.232 -7.582 1.00 74.69 93 ASP A CA 1
ATOM 697 C C . ASP A 1 93 ? 3.182 -15.261 -8.187 1.00 74.69 93 ASP A C 1
ATOM 699 O O . ASP A 1 93 ? 2.787 -16.214 -8.861 1.00 74.69 93 ASP A O 1
ATOM 703 N N . ALA A 1 94 ? 2.375 -14.230 -7.927 1.00 77.56 94 ALA A N 1
ATOM 704 C CA . ALA A 1 94 ? 0.938 -14.263 -8.203 1.00 77.56 94 ALA A CA 1
ATOM 705 C C . ALA A 1 94 ? 0.549 -14.002 -9.665 1.00 77.56 94 ALA A C 1
ATOM 707 O O . ALA A 1 94 ? -0.421 -14.584 -10.154 1.00 77.56 94 ALA A O 1
ATOM 708 N N . VAL A 1 95 ? 1.258 -13.117 -10.376 1.00 81.69 95 VAL A N 1
ATOM 709 C CA . VAL A 1 95 ? 0.794 -12.617 -11.683 1.00 81.69 95 VAL A CA 1
ATOM 710 C C . VAL A 1 95 ? 1.782 -12.966 -12.788 1.00 81.69 95 VAL A C 1
ATOM 712 O O . VAL A 1 95 ? 2.921 -12.521 -12.801 1.00 81.69 95 VAL A O 1
ATOM 715 N N . THR A 1 96 ? 1.353 -13.747 -13.778 1.00 87.38 96 THR A N 1
ATOM 716 C CA . THR A 1 96 ? 2.207 -14.067 -14.934 1.00 87.38 96 THR A CA 1
ATOM 717 C C . THR A 1 96 ? 2.156 -12.951 -15.979 1.00 87.38 96 THR A C 1
ATOM 719 O O . THR A 1 96 ? 1.097 -12.696 -16.556 1.00 87.38 96 THR A O 1
ATOM 722 N N . ILE A 1 97 ? 3.304 -12.349 -16.305 1.00 85.44 97 ILE A N 1
ATOM 723 C CA . ILE A 1 97 ? 3.442 -11.402 -17.424 1.00 85.44 97 ILE A CA 1
ATOM 724 C C . ILE A 1 97 ? 4.058 -12.148 -18.609 1.00 85.44 97 ILE A C 1
ATOM 726 O O . ILE A 1 97 ? 5.230 -12.518 -18.588 1.00 85.44 97 ILE A O 1
ATOM 730 N N . ARG A 1 98 ? 3.257 -12.417 -19.646 1.00 84.56 98 ARG A N 1
ATOM 731 C CA . ARG A 1 98 ? 3.699 -13.178 -20.824 1.00 84.56 98 ARG A CA 1
ATOM 732 C C . ARG A 1 98 ? 4.245 -12.249 -21.912 1.00 84.56 98 ARG A C 1
ATOM 734 O O . ARG A 1 98 ? 3.751 -11.133 -22.034 1.00 84.56 98 ARG A O 1
ATOM 741 N N . PRO A 1 99 ? 5.151 -12.722 -22.791 1.00 87.56 99 PRO A N 1
ATOM 742 C CA . PRO A 1 99 ? 5.719 -11.897 -23.866 1.00 87.56 99 PRO A CA 1
ATOM 743 C C . PRO A 1 99 ? 4.698 -11.283 -24.838 1.00 87.56 99 PRO A C 1
ATOM 745 O O . PRO A 1 99 ? 4.998 -10.301 -25.504 1.00 87.56 99 PRO A O 1
ATOM 748 N N . HIS A 1 100 ? 3.497 -11.859 -24.945 1.00 87.31 100 HIS A N 1
ATOM 749 C CA . HIS A 1 100 ? 2.419 -11.328 -25.785 1.00 87.31 100 HIS A CA 1
ATOM 750 C C . HIS A 1 100 ? 1.509 -10.324 -25.060 1.00 87.31 100 HIS A C 1
ATOM 752 O O . HIS A 1 100 ? 0.632 -9.738 -25.696 1.00 87.31 100 HIS A O 1
ATOM 758 N N . HIS A 1 101 ? 1.674 -10.119 -23.749 1.00 90.38 101 HIS A N 1
ATOM 759 C CA . HIS A 1 101 ? 0.967 -9.061 -23.036 1.00 90.38 101 HIS A CA 1
ATOM 760 C C . HIS A 1 101 ? 1.535 -7.715 -23.486 1.00 90.38 101 HIS A C 1
ATOM 762 O O . HIS A 1 101 ? 2.685 -7.386 -23.219 1.00 90.38 101 HIS A O 1
ATOM 768 N N . ARG A 1 102 ? 0.718 -6.943 -24.204 1.00 89.12 102 ARG A N 1
ATOM 769 C CA . ARG A 1 102 ? 1.113 -5.632 -24.740 1.00 89.12 102 ARG A CA 1
ATOM 770 C C . ARG A 1 102 ? 0.835 -4.479 -23.782 1.00 89.12 102 ARG A C 1
ATOM 772 O O . ARG A 1 102 ? 1.383 -3.402 -23.967 1.00 89.12 102 ARG A O 1
ATOM 779 N N . ILE A 1 103 ? -0.052 -4.698 -22.815 1.00 89.38 103 ILE A N 1
ATOM 780 C CA . ILE A 1 103 ? -0.469 -3.716 -21.818 1.00 89.38 103 ILE A CA 1
ATOM 781 C C . ILE A 1 103 ? -0.399 -4.409 -20.462 1.00 89.38 103 ILE A C 1
ATOM 783 O O . ILE A 1 103 ? -0.961 -5.492 -20.293 1.00 89.38 103 ILE A O 1
ATOM 787 N N . VAL A 1 104 ? 0.292 -3.780 -19.517 1.00 86.62 104 VAL A N 1
ATOM 788 C CA . VAL A 1 104 ? 0.362 -4.201 -18.117 1.00 86.62 104 VAL A CA 1
ATOM 789 C C . VAL A 1 104 ? -0.145 -3.033 -17.285 1.00 86.62 104 VAL A C 1
ATOM 791 O O . VAL A 1 104 ? 0.392 -1.933 -17.375 1.00 86.62 104 VAL A O 1
ATOM 794 N N . ILE A 1 105 ? -1.207 -3.265 -16.518 1.00 88.19 105 ILE A N 1
ATOM 795 C CA . ILE A 1 105 ? -1.778 -2.266 -15.615 1.00 88.19 105 ILE A CA 1
ATOM 796 C C . ILE A 1 105 ? -1.204 -2.536 -14.231 1.00 88.19 105 ILE A C 1
ATOM 798 O O . ILE A 1 105 ? -1.318 -3.650 -13.722 1.00 88.19 105 ILE A O 1
ATOM 802 N N . ILE A 1 106 ? -0.581 -1.518 -13.647 1.00 85.75 106 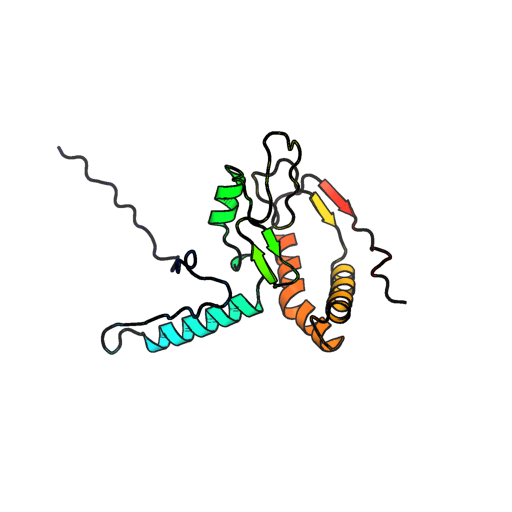ILE A N 1
ATOM 803 C CA . ILE A 1 106 ? -0.029 -1.565 -12.296 1.00 85.75 106 ILE A CA 1
ATOM 804 C C . ILE A 1 106 ? -0.868 -0.621 -11.443 1.00 85.75 106 ILE A C 1
ATOM 806 O O . ILE A 1 106 ? -0.933 0.576 -11.718 1.00 85.75 106 ILE A O 1
ATOM 810 N N . GLU A 1 107 ? -1.534 -1.174 -10.436 1.00 84.00 107 GLU A N 1
ATOM 811 C CA . GLU A 1 107 ? -2.262 -0.403 -9.431 1.00 84.00 107 GLU A CA 1
ATOM 812 C C . GLU A 1 107 ? -1.323 -0.060 -8.265 1.00 84.00 107 GLU A C 1
ATOM 814 O O . GLU A 1 107 ? -0.543 -0.904 -7.823 1.00 84.00 107 GLU A O 1
ATOM 819 N N . GLY A 1 108 ? -1.399 1.174 -7.759 1.00 79.62 108 GLY A N 1
ATOM 820 C CA . GLY A 1 108 ? -0.622 1.634 -6.608 1.00 79.62 108 GLY A CA 1
ATOM 821 C C . GLY A 1 108 ? 0.291 2.815 -6.937 1.00 79.62 108 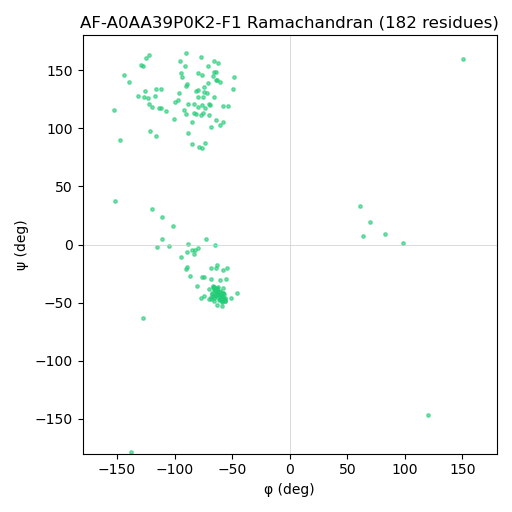GLY A C 1
ATOM 822 O O . GLY A 1 108 ? -0.056 3.691 -7.727 1.00 79.62 108 GLY A O 1
ATOM 823 N N . ILE A 1 109 ? 1.456 2.873 -6.286 1.00 69.62 109 ILE A N 1
ATOM 824 C CA . ILE A 1 109 ? 2.359 4.030 -6.356 1.00 69.62 109 ILE A CA 1
ATOM 825 C C . ILE A 1 109 ? 3.003 4.134 -7.749 1.00 69.62 109 ILE A C 1
ATOM 827 O O . ILE A 1 109 ? 3.724 3.242 -8.203 1.00 69.62 109 ILE A O 1
ATOM 831 N N . A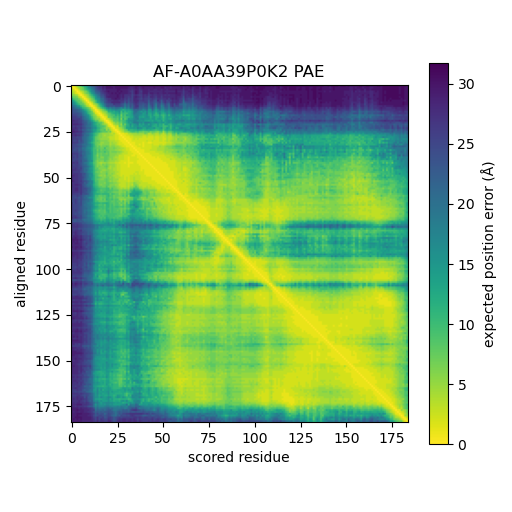LA A 1 110 ? 2.774 5.265 -8.419 1.00 69.12 110 ALA A N 1
ATOM 832 C CA . ALA A 1 110 ? 3.238 5.518 -9.778 1.00 69.12 110 ALA A CA 1
ATOM 833 C C . ALA A 1 110 ? 4.698 6.009 -9.812 1.00 69.12 110 ALA A C 1
ATOM 835 O O . ALA A 1 110 ? 5.014 7.111 -9.363 1.00 69.12 110 ALA A O 1
ATOM 836 N N . GLY A 1 111 ? 5.597 5.196 -10.375 1.00 77.88 111 GLY A N 1
ATOM 837 C CA . GLY A 1 111 ? 7.010 5.539 -10.568 1.00 77.88 111 GLY A CA 1
ATOM 838 C C . GLY A 1 111 ? 7.303 6.226 -11.909 1.00 77.88 111 GLY A C 1
ATOM 839 O O . GLY A 1 111 ? 6.521 6.153 -12.855 1.00 77.88 111 GLY A O 1
ATOM 840 N N . ARG A 1 112 ? 8.487 6.847 -12.029 1.00 84.62 112 ARG A N 1
ATOM 841 C CA . ARG A 1 112 ? 8.940 7.547 -13.256 1.00 84.62 112 ARG A CA 1
ATOM 842 C C . ARG A 1 112 ? 9.107 6.637 -14.480 1.00 84.62 112 ARG A C 1
ATOM 844 O O . ARG A 1 112 ? 9.205 7.147 -15.587 1.00 84.62 112 ARG A O 1
ATOM 851 N N . LEU A 1 113 ? 9.187 5.324 -14.271 1.00 87.50 113 LEU A N 1
ATOM 852 C CA . LEU A 1 113 ? 9.387 4.326 -15.325 1.00 87.50 113 LEU A CA 1
ATOM 853 C C . LEU A 1 113 ? 8.086 3.935 -16.045 1.00 87.50 113 LEU A C 1
ATOM 855 O O . LEU A 1 113 ? 8.140 3.167 -16.996 1.00 87.50 113 LEU A O 1
ATOM 859 N N . LEU A 1 114 ? 6.932 4.435 -15.594 1.00 88.69 114 LEU A N 1
ATOM 860 C CA . LEU A 1 114 ? 5.642 4.187 -16.235 1.00 88.69 114 LEU A CA 1
ATOM 861 C C . LEU A 1 114 ? 5.434 5.112 -17.437 1.00 88.69 114 LEU A C 1
ATOM 863 O O . LEU A 1 114 ? 5.574 6.333 -17.305 1.00 88.69 114 LEU A O 1
ATOM 867 N N . ASP A 1 115 ? 5.012 4.530 -18.562 1.00 90.75 115 ASP A N 1
ATOM 868 C CA . ASP A 1 115 ? 4.612 5.270 -19.766 1.00 90.75 115 ASP A CA 1
ATOM 869 C C . ASP A 1 115 ? 3.402 6.177 -19.498 1.00 90.75 115 ASP A C 1
ATOM 871 O O . ASP A 1 115 ? 3.378 7.339 -19.901 1.00 90.75 115 ASP A O 1
ATOM 875 N N . GLU A 1 116 ? 2.412 5.660 -18.766 1.00 91.38 116 GLU A N 1
ATOM 876 C CA . GLU A 1 116 ? 1.185 6.366 -18.399 1.00 91.38 116 GLU A CA 1
ATOM 877 C C . GLU A 1 116 ? 0.995 6.332 -16.875 1.00 91.38 116 GLU A C 1
ATOM 879 O O . GLU A 1 116 ? 1.107 5.289 -16.232 1.00 91.38 116 GLU A O 1
ATOM 884 N N . ARG A 1 117 ? 0.703 7.497 -16.293 1.00 92.44 117 ARG A N 1
ATOM 885 C CA . ARG A 1 117 ? 0.420 7.717 -14.872 1.00 92.44 117 ARG A CA 1
ATOM 886 C C . ARG A 1 117 ? -0.966 8.334 -14.759 1.00 92.44 117 ARG A C 1
ATOM 888 O O . ARG A 1 117 ? -1.136 9.541 -14.939 1.00 92.44 117 ARG A O 1
ATOM 895 N N . CYS A 1 118 ? -1.953 7.491 -14.492 1.00 91.69 118 CYS A N 1
ATOM 896 C CA . CYS A 1 118 ? -3.335 7.913 -14.325 1.00 91.69 118 CYS A CA 1
ATOM 897 C C . CYS A 1 118 ? -3.594 8.279 -12.862 1.00 91.69 118 CYS A C 1
ATOM 899 O O . CYS A 1 118 ? -3.468 7.432 -11.982 1.00 91.69 118 CYS A O 1
ATOM 901 N N . TYR A 1 119 ? -3.996 9.522 -12.612 1.00 92.50 119 TYR A N 1
ATOM 902 C CA . TYR A 1 119 ? -4.505 9.957 -11.317 1.00 92.50 119 TYR A CA 1
ATOM 903 C C . TYR A 1 119 ? -6.033 9.999 -11.348 1.00 92.50 119 TYR A C 1
ATOM 905 O O . TYR A 1 119 ? -6.626 10.685 -12.186 1.00 92.50 119 TYR A O 1
ATOM 913 N N . LEU A 1 120 ? -6.667 9.264 -10.434 1.00 92.12 120 LEU A N 1
ATOM 914 C CA . LEU A 1 120 ? -8.110 9.328 -10.234 1.00 92.12 120 LEU A CA 1
ATOM 915 C C . LEU A 1 120 ? -8.420 10.489 -9.292 1.00 92.12 120 LEU A C 1
ATOM 917 O O . LEU A 1 120 ? -8.173 10.403 -8.090 1.00 92.12 120 LEU A O 1
ATOM 921 N N . ARG A 1 121 ? -8.944 11.583 -9.843 1.00 92.38 121 ARG A N 1
ATOM 922 C CA . ARG A 1 121 ? -9.327 12.757 -9.066 1.00 92.38 121 ARG A CA 1
ATOM 923 C C . ARG A 1 121 ? -10.621 12.470 -8.318 1.00 92.38 121 ARG A C 1
ATOM 925 O O . ARG A 1 121 ? -11.624 12.096 -8.918 1.00 92.38 121 ARG A O 1
ATOM 932 N N . LEU A 1 122 ? -10.590 12.686 -7.014 1.00 92.00 122 LEU A N 1
ATOM 933 C CA . LEU A 1 122 ? -11.743 12.608 -6.134 1.00 92.00 122 LEU A CA 1
ATOM 934 C C . LEU A 1 122 ? -11.593 13.690 -5.068 1.00 92.00 122 LEU A C 1
ATOM 936 O O . LEU A 1 122 ? -10.469 14.001 -4.666 1.00 92.00 122 LEU A O 1
ATOM 940 N N . ASP A 1 123 ? -12.707 14.270 -4.637 1.00 89.75 123 ASP A N 1
ATOM 941 C CA . ASP A 1 123 ? -12.695 15.176 -3.496 1.00 89.75 123 ASP A CA 1
ATOM 942 C C . ASP A 1 123 ? -12.274 14.426 -2.219 1.00 89.75 123 ASP A C 1
ATOM 944 O O . ASP A 1 123 ? -12.621 13.259 -2.023 1.00 89.75 123 ASP A O 1
ATOM 948 N N . VAL A 1 124 ? -11.494 15.079 -1.356 1.00 88.56 124 VAL A N 1
ATOM 949 C CA . VAL A 1 124 ? -10.930 14.447 -0.152 1.00 88.56 124 VAL A CA 1
ATOM 950 C C . VAL A 1 124 ? -12.035 14.044 0.827 1.00 88.56 124 VAL A C 1
ATOM 952 O O . VAL A 1 124 ? -11.981 12.948 1.391 1.00 88.56 124 VAL A O 1
ATOM 955 N N . GLU A 1 125 ? -13.068 14.874 0.988 1.00 89.69 125 GLU A N 1
ATOM 956 C CA . GLU A 1 125 ? -14.198 14.550 1.858 1.00 89.69 125 GLU A CA 1
ATOM 957 C C . GLU A 1 125 ? -15.039 13.421 1.276 1.00 89.69 125 GLU A C 1
ATOM 959 O O . GLU A 1 125 ? -15.475 12.525 2.004 1.00 89.69 125 GLU A O 1
ATOM 964 N N . GLU A 1 126 ? -15.219 13.407 -0.042 1.00 90.69 126 GLU A N 1
ATOM 965 C CA . GLU A 1 126 ? -15.899 12.306 -0.716 1.00 90.69 126 GLU A CA 1
ATOM 966 C C . GLU A 1 126 ? -15.122 10.984 -0.577 1.00 90.69 126 GLU A C 1
ATOM 968 O O . GLU A 1 126 ? -15.702 9.945 -0.244 1.00 90.69 126 GLU A O 1
ATOM 973 N N . ALA A 1 127 ? -13.796 11.008 -0.748 1.00 90.81 127 ALA A N 1
ATOM 974 C CA . ALA A 1 127 ? -12.930 9.850 -0.535 1.00 90.81 127 ALA A CA 1
ATOM 975 C C . ALA A 1 127 ? -13.048 9.313 0.898 1.00 90.81 127 ALA A C 1
ATOM 977 O O . ALA A 1 127 ? -13.212 8.104 1.096 1.00 90.81 127 ALA A O 1
ATOM 978 N N . ARG A 1 128 ? -13.039 10.213 1.889 1.00 91.56 128 ARG A N 1
ATOM 979 C CA . ARG A 1 128 ? -13.217 9.881 3.306 1.00 91.56 128 ARG A CA 1
ATOM 980 C C . ARG A 1 128 ? -14.554 9.188 3.558 1.00 91.56 128 ARG A C 1
ATOM 982 O O . ARG A 1 128 ? -14.586 8.130 4.185 1.00 91.56 128 ARG A O 1
ATOM 989 N N . GLN A 1 129 ? -15.653 9.740 3.045 1.00 90.31 129 GLN A N 1
ATOM 990 C CA . GLN A 1 129 ? -16.993 9.162 3.208 1.00 90.31 129 GLN A CA 1
ATOM 991 C C . GLN A 1 129 ? -17.087 7.758 2.596 1.00 90.31 129 GLN A C 1
ATOM 993 O O . GLN A 1 129 ? -17.541 6.818 3.258 1.00 90.31 129 GLN A O 1
ATOM 998 N N . ARG A 1 130 ? -16.593 7.587 1.361 1.00 90.06 130 ARG A N 1
ATOM 999 C CA . ARG A 1 130 ? -16.563 6.282 0.680 1.00 90.06 130 ARG A CA 1
ATOM 1000 C C . ARG A 1 130 ? -15.721 5.262 1.455 1.00 90.06 130 ARG A C 1
ATOM 1002 O O . ARG A 1 130 ? -16.105 4.096 1.569 1.00 90.06 130 ARG A O 1
ATOM 1009 N N . LEU A 1 131 ? -14.594 5.691 2.019 1.00 89.88 131 LEU A N 1
ATOM 1010 C CA . LEU A 1 131 ? -13.695 4.827 2.777 1.00 89.88 131 LEU A CA 1
ATOM 1011 C C . LEU A 1 131 ? -14.304 4.358 4.104 1.00 89.88 131 LEU A C 1
ATOM 1013 O O . LEU A 1 131 ? -14.266 3.163 4.397 1.00 89.88 131 LEU A O 1
ATOM 1017 N N . VAL A 1 132 ? -14.890 5.275 4.876 1.00 91.69 132 VAL A N 1
ATOM 1018 C CA . VAL A 1 132 ? -15.576 4.968 6.142 1.00 91.69 132 VAL A CA 1
ATOM 1019 C C . VAL A 1 132 ? -16.663 3.929 5.908 1.00 91.69 132 VAL A C 1
ATOM 1021 O O . VAL A 1 132 ? -16.707 2.897 6.580 1.00 91.69 132 VAL A O 1
ATOM 1024 N N . LYS A 1 133 ? -17.489 4.153 4.882 1.00 87.94 133 LYS A N 1
ATOM 1025 C CA . LYS A 1 133 ? -18.505 3.194 4.463 1.00 87.94 133 LYS A CA 1
ATOM 1026 C C . LYS A 1 133 ? -17.887 1.826 4.149 1.00 87.94 133 LYS A C 1
ATOM 1028 O O . LYS A 1 133 ? -18.389 0.798 4.607 1.00 87.94 133 LYS A O 1
ATOM 1033 N N . ARG A 1 134 ? -16.815 1.803 3.351 1.00 87.31 134 ARG A N 1
ATOM 1034 C CA . ARG A 1 134 ? -16.141 0.565 2.947 1.00 87.31 134 ARG A CA 1
ATOM 1035 C C . ARG A 1 134 ? -15.619 -0.210 4.154 1.00 87.31 134 ARG A C 1
ATOM 1037 O O . ARG A 1 134 ? -15.796 -1.420 4.176 1.00 87.31 134 ARG A O 1
ATOM 1044 N N . HIS A 1 135 ? -15.028 0.455 5.149 1.00 88.38 135 HIS A N 1
ATOM 1045 C CA . HIS A 1 135 ? -14.513 -0.207 6.352 1.00 88.38 135 HIS A CA 1
ATOM 1046 C C . HIS A 1 135 ? -15.581 -0.996 7.110 1.00 88.38 135 HIS A C 1
ATOM 1048 O O . HIS A 1 135 ? -15.312 -2.125 7.523 1.00 88.38 135 HIS A O 1
ATOM 1054 N N . VAL A 1 136 ? -16.783 -0.433 7.243 1.00 88.50 136 VAL A N 1
ATOM 1055 C CA . VAL A 1 136 ? -17.903 -1.114 7.902 1.00 88.50 136 VAL A CA 1
ATOM 1056 C C . VAL A 1 136 ? -18.412 -2.269 7.040 1.00 88.50 136 VAL A C 1
ATOM 1058 O O . VAL A 1 136 ? -18.564 -3.384 7.531 1.00 88.50 136 VAL A O 1
ATOM 1061 N N . LEU A 1 137 ? -18.622 -2.039 5.738 1.00 85.94 137 LEU A N 1
ATOM 1062 C CA . LEU A 1 137 ? -19.143 -3.070 4.833 1.00 85.94 137 LEU A CA 1
ATOM 1063 C C . LEU A 1 137 ? -18.220 -4.285 4.695 1.00 85.94 137 LEU A C 1
ATOM 1065 O O . LEU A 1 137 ? -18.704 -5.407 4.573 1.00 85.94 137 LEU A O 1
ATOM 1069 N N . THR A 1 138 ? -16.902 -4.079 4.695 1.00 82.00 138 THR A N 1
ATOM 1070 C CA . THR A 1 138 ? -15.923 -5.168 4.567 1.00 82.00 138 THR A CA 1
ATOM 1071 C C . THR A 1 138 ? -15.523 -5.779 5.912 1.00 82.00 138 THR A C 1
ATOM 1073 O O . THR A 1 138 ? -14.694 -6.688 5.942 1.00 82.00 138 THR A O 1
ATOM 1076 N N . GLY A 1 139 ? -16.085 -5.291 7.025 1.00 85.38 139 GLY A N 1
ATOM 1077 C CA . GLY A 1 139 ? -15.782 -5.772 8.373 1.00 85.38 139 GLY A CA 1
ATOM 1078 C C . GLY A 1 139 ? -14.374 -5.422 8.865 1.00 85.38 139 GLY A C 1
ATOM 1079 O O . GLY A 1 139 ? -13.871 -6.066 9.783 1.00 85.38 139 GLY A O 1
ATOM 1080 N N . ILE A 1 140 ? -13.714 -4.424 8.263 1.00 83.94 140 ILE A N 1
ATOM 1081 C CA . ILE A 1 140 ? -12.435 -3.892 8.766 1.00 83.94 140 ILE A CA 1
ATOM 1082 C C . ILE A 1 140 ? -12.645 -3.219 10.127 1.00 83.94 140 ILE A C 1
ATOM 1084 O O . ILE A 1 140 ? -11.787 -3.339 11.002 1.00 83.94 140 ILE A O 1
ATOM 1088 N N . THR A 1 141 ? -13.780 -2.547 10.311 1.00 87.81 141 THR A N 1
ATOM 1089 C CA . THR A 1 141 ? -14.227 -2.002 11.596 1.00 87.81 141 THR A CA 1
ATOM 1090 C C . THR A 1 141 ? -15.661 -2.440 11.881 1.00 87.81 141 THR A C 1
ATOM 1092 O O . THR A 1 141 ? -16.424 -2.741 10.964 1.00 87.81 141 THR A O 1
ATOM 1095 N N . GLN A 1 142 ? -16.033 -2.497 13.163 1.00 88.44 142 GLN A N 1
ATOM 1096 C CA . GLN A 1 142 ? -17.382 -2.902 13.579 1.00 88.44 142 GLN A CA 1
ATOM 1097 C C . GLN A 1 142 ? -18.367 -1.731 13.605 1.00 88.44 142 GLN A C 1
ATOM 1099 O O . GLN A 1 142 ? -19.568 -1.930 13.435 1.00 88.44 142 GLN A O 1
ATOM 1104 N N . THR A 1 143 ? -17.865 -0.514 13.820 1.00 91.31 143 THR A N 1
ATOM 1105 C CA . THR A 1 143 ? -18.676 0.695 13.966 1.00 91.31 143 THR A CA 1
ATOM 1106 C C . THR A 1 143 ? -18.245 1.777 12.978 1.00 91.31 143 THR A C 1
ATOM 1108 O O . THR A 1 143 ? -17.130 1.751 12.440 1.00 91.31 143 THR A O 1
ATOM 1111 N N . LEU A 1 144 ? -19.146 2.735 12.737 1.00 90.88 144 LEU A N 1
ATOM 1112 C CA . LEU A 1 144 ? -18.844 3.937 11.956 1.00 90.88 144 LEU A CA 1
ATOM 1113 C C . LEU A 1 144 ? -17.817 4.827 12.666 1.00 90.88 144 LEU A C 1
ATOM 1115 O O . LEU A 1 144 ? -16.938 5.367 12.001 1.00 90.88 144 LEU A O 1
ATOM 1119 N N . ASP A 1 145 ? -17.876 4.935 13.993 1.00 93.44 145 ASP A N 1
ATOM 1120 C CA . ASP A 1 145 ? -16.933 5.750 14.767 1.00 93.44 145 ASP A CA 1
ATOM 1121 C C . ASP A 1 145 ? -15.501 5.212 14.640 1.00 93.44 145 ASP A C 1
ATOM 1123 O O . ASP A 1 145 ? -14.577 5.963 14.323 1.00 93.44 145 ASP A O 1
ATOM 1127 N N . ASP A 1 146 ? -15.317 3.893 14.765 1.00 91.06 146 ASP A N 1
ATOM 1128 C CA . ASP A 1 146 ? -14.013 3.254 14.549 1.00 91.06 146 ASP A CA 1
ATOM 1129 C C . ASP A 1 146 ? -13.530 3.430 13.102 1.00 91.06 146 ASP A C 1
ATOM 1131 O O . ASP A 1 146 ? -12.340 3.644 12.854 1.00 91.06 146 ASP A O 1
ATOM 1135 N N . ALA A 1 147 ? -14.449 3.356 12.130 1.00 91.62 147 ALA A N 1
ATOM 1136 C CA . ALA A 1 147 ? -14.138 3.584 10.720 1.00 91.62 147 ALA A CA 1
ATOM 1137 C C . ALA A 1 147 ? -13.647 5.017 10.471 1.00 91.62 147 ALA A C 1
ATOM 1139 O O . ALA A 1 147 ? -12.693 5.202 9.711 1.00 91.62 147 ALA A O 1
ATOM 1140 N N . HIS A 1 148 ? -14.276 6.005 11.114 1.00 92.81 148 HIS A N 1
ATOM 1141 C CA . HIS A 1 148 ? -13.877 7.409 11.066 1.00 92.81 148 HIS A CA 1
ATOM 1142 C C . HIS A 1 148 ? -12.490 7.614 11.666 1.00 92.81 148 HIS A C 1
ATOM 1144 O O . HIS A 1 148 ? -11.622 8.163 10.993 1.00 92.81 148 HIS A O 1
ATOM 1150 N N . ILE A 1 149 ? -12.254 7.122 12.885 1.00 91.06 149 ILE A N 1
ATOM 1151 C CA . ILE A 1 149 ? -10.951 7.243 13.557 1.00 91.06 149 ILE A CA 1
ATOM 1152 C C . ILE A 1 149 ? -9.845 6.637 12.690 1.00 91.06 149 ILE A C 1
ATOM 1154 O O . ILE A 1 149 ? -8.804 7.259 12.479 1.00 91.06 149 ILE A O 1
ATOM 1158 N N . ARG A 1 150 ? -10.080 5.438 12.143 1.00 88.06 150 ARG A N 1
ATOM 1159 C CA . ARG A 1 150 ? -9.116 4.768 11.268 1.00 88.06 150 ARG A CA 1
ATOM 1160 C C . ARG A 1 150 ? -8.815 5.584 10.009 1.00 88.06 150 ARG A C 1
ATOM 1162 O O . ARG A 1 150 ? -7.640 5.748 9.679 1.00 88.06 150 ARG A O 1
ATOM 1169 N N . ALA A 1 151 ? -9.852 6.095 9.343 1.00 90.75 151 ALA A N 1
ATOM 1170 C CA . ALA A 1 151 ? -9.688 6.919 8.152 1.00 90.75 151 ALA A CA 1
ATOM 1171 C C . ALA A 1 151 ? -8.840 8.165 8.461 1.00 90.75 151 ALA A C 1
ATOM 1173 O O . ALA A 1 151 ? -7.844 8.403 7.786 1.00 90.75 151 ALA A O 1
ATOM 1174 N N . GLU A 1 152 ? -9.172 8.905 9.521 1.00 90.75 152 GLU A N 1
ATOM 1175 C CA . GLU A 1 152 ? -8.473 10.139 9.915 1.00 90.75 152 GLU A CA 1
ATOM 1176 C C . GLU A 1 152 ? -7.011 9.916 10.312 1.00 90.75 152 GLU A C 1
ATOM 1178 O O . GLU A 1 152 ? -6.145 10.736 10.020 1.00 90.75 152 GLU A O 1
ATOM 1183 N N . GLN A 1 153 ? -6.709 8.814 10.997 1.00 88.00 153 GLN A N 1
ATOM 1184 C CA . GLN A 1 153 ? -5.377 8.602 11.568 1.00 88.00 153 GLN A CA 1
ATOM 1185 C C . GLN A 1 153 ? -4.407 7.886 10.626 1.00 88.00 153 GLN A C 1
ATOM 1187 O O . GLN A 1 153 ? -3.192 7.960 10.833 1.00 88.00 153 GLN A O 1
ATOM 1192 N N . ASN A 1 154 ? -4.916 7.166 9.625 1.00 84.62 154 ASN A N 1
ATOM 1193 C CA . ASN A 1 154 ? -4.100 6.295 8.782 1.00 84.62 154 ASN A CA 1
ATOM 1194 C C . ASN A 1 154 ? -4.305 6.579 7.293 1.00 84.62 154 ASN A C 1
ATOM 1196 O O . ASN A 1 154 ? -3.382 7.024 6.611 1.00 84.62 154 ASN A O 1
ATOM 1200 N N . ASP A 1 155 ? -5.522 6.368 6.796 1.00 88.62 155 ASP A N 1
ATOM 1201 C CA . ASP A 1 155 ? -5.775 6.358 5.359 1.00 88.62 155 ASP A CA 1
ATOM 1202 C C . ASP A 1 155 ? -5.755 7.763 4.740 1.00 88.62 155 ASP A C 1
ATOM 1204 O O . ASP A 1 155 ? -5.134 7.958 3.695 1.00 88.62 155 ASP A O 1
ATOM 1208 N N . MET A 1 156 ? -6.384 8.752 5.384 1.00 91.06 156 MET A N 1
ATOM 1209 C CA . MET A 1 156 ? -6.446 10.128 4.879 1.00 91.06 156 MET A CA 1
ATOM 1210 C C . MET A 1 156 ? -5.075 10.819 4.900 1.00 91.06 156 MET A C 1
ATOM 1212 O O . MET A 1 156 ? -4.698 11.365 3.864 1.00 91.06 156 MET A O 1
ATOM 1216 N N . PRO A 1 157 ? -4.261 10.738 5.978 1.00 90.62 157 PRO A N 1
ATOM 1217 C CA . PRO A 1 157 ? -2.892 11.252 5.952 1.00 90.62 157 PRO A CA 1
ATOM 1218 C C . PRO A 1 157 ? -2.040 10.613 4.851 1.00 90.62 157 PRO A C 1
ATOM 1220 O O . PRO A 1 157 ? -1.247 11.298 4.208 1.00 90.62 157 PRO A O 1
ATOM 1223 N N . ASN A 1 158 ? -2.223 9.312 4.593 1.00 87.50 158 ASN A N 1
ATOM 1224 C CA . ASN A 1 158 ? -1.551 8.634 3.488 1.00 87.50 158 ASN A CA 1
ATOM 1225 C C . ASN A 1 158 ? -2.041 9.134 2.119 1.00 87.50 158 ASN A C 1
ATOM 1227 O O . ASN A 1 158 ? -1.228 9.372 1.229 1.00 87.50 158 ASN A O 1
ATOM 1231 N N . GLY A 1 159 ? -3.350 9.339 1.954 1.00 89.38 159 GLY A N 1
ATOM 1232 C CA . GLY A 1 159 ? -3.938 9.917 0.744 1.00 89.38 159 GLY A CA 1
ATOM 1233 C C . GLY A 1 159 ? -3.397 11.316 0.446 1.00 89.38 159 GLY A C 1
ATOM 1234 O O . GLY A 1 159 ? -2.935 11.569 -0.665 1.00 89.38 159 GLY A O 1
ATOM 1235 N N . THR A 1 160 ? -3.363 12.193 1.452 1.00 90.19 160 THR A N 1
ATOM 1236 C CA . THR A 1 160 ? -2.771 13.535 1.342 1.00 90.19 160 THR A CA 1
ATOM 1237 C C . THR A 1 160 ? -1.294 13.459 0.970 1.00 90.19 160 THR A C 1
ATOM 1239 O O . THR A 1 160 ? -0.873 14.113 0.019 1.00 90.19 160 THR A O 1
ATOM 1242 N N . PHE A 1 161 ? -0.522 12.591 1.633 1.00 89.75 161 PHE A N 1
ATOM 1243 C CA . PHE A 1 161 ? 0.888 12.385 1.305 1.00 89.75 161 PHE A CA 1
ATOM 1244 C C . PHE A 1 161 ? 1.085 11.978 -0.162 1.00 89.75 161 PHE A C 1
ATOM 1246 O O . PHE A 1 161 ? 1.981 12.499 -0.824 1.00 89.75 161 PHE A O 1
ATOM 1253 N N . ILE A 1 162 ? 0.250 11.077 -0.691 1.00 89.31 162 ILE A N 1
ATOM 1254 C CA . ILE A 1 162 ? 0.303 10.673 -2.102 1.00 89.31 162 ILE A CA 1
ATOM 1255 C C . ILE A 1 162 ? 0.032 11.872 -3.013 1.00 89.31 162 ILE A C 1
ATOM 1257 O O . ILE A 1 162 ? 0.797 12.090 -3.945 1.00 89.31 162 ILE A O 1
ATOM 1261 N N . ILE A 1 163 ? -1.008 12.664 -2.746 1.00 89.69 163 ILE A N 1
ATOM 1262 C CA . ILE A 1 163 ? -1.352 13.838 -3.566 1.00 89.69 163 ILE A CA 1
ATOM 1263 C C . ILE A 1 163 ? -0.207 14.861 -3.574 1.00 89.69 163 ILE A C 1
ATOM 1265 O O . ILE A 1 163 ? 0.117 15.413 -4.623 1.00 89.69 163 ILE A O 1
ATOM 1269 N N . GLU A 1 164 ? 0.428 15.087 -2.424 1.00 91.50 164 GLU A N 1
ATOM 1270 C CA . GLU A 1 164 ? 1.520 16.054 -2.262 1.00 91.50 164 GLU A CA 1
ATOM 1271 C C . GLU A 1 164 ? 2.850 15.587 -2.871 1.00 91.50 164 GLU A C 1
ATOM 1273 O O . GLU A 1 164 ? 3.669 16.419 -3.259 1.00 91.50 164 GLU A O 1
ATOM 1278 N N . ASN A 1 165 ? 3.081 14.271 -2.955 1.00 90.56 165 ASN A N 1
ATOM 1279 C CA . ASN A 1 165 ? 4.371 13.697 -3.362 1.00 90.56 165 ASN A CA 1
ATOM 1280 C C . ASN A 1 165 ? 4.316 12.912 -4.682 1.00 90.56 165 ASN A C 1
ATOM 1282 O O . ASN A 1 165 ? 5.346 12.400 -5.132 1.00 90.56 165 ASN A O 1
ATOM 1286 N N . MET A 1 166 ? 3.146 12.781 -5.312 1.00 90.69 166 MET A N 1
ATOM 1287 C CA . MET A 1 166 ? 3.037 12.099 -6.598 1.00 90.69 166 MET A CA 1
ATOM 1288 C C . MET A 1 166 ? 3.770 12.870 -7.695 1.00 90.69 166 MET A C 1
ATOM 1290 O O . MET A 1 166 ? 3.834 14.099 -7.719 1.00 90.69 166 MET A O 1
ATOM 1294 N N . LEU A 1 167 ? 4.297 12.118 -8.655 1.00 91.31 167 LEU A N 1
ATOM 1295 C CA . LEU A 1 167 ? 4.786 12.687 -9.903 1.00 91.31 167 LEU A CA 1
ATOM 1296 C C . LEU A 1 167 ? 3.623 13.277 -10.699 1.00 91.31 167 LEU A C 1
ATOM 1298 O O . LEU A 1 167 ? 2.486 12.826 -10.569 1.00 91.31 167 LEU A O 1
ATOM 1302 N N . GLU A 1 168 ? 3.935 14.211 -11.598 1.00 92.38 168 GLU A N 1
ATOM 1303 C CA . GLU A 1 168 ? 2.943 14.771 -12.514 1.00 92.38 168 GLU A CA 1
ATOM 1304 C C . GLU A 1 168 ? 2.216 13.644 -13.285 1.00 92.38 168 GLU A C 1
ATOM 1306 O O . GLU A 1 168 ? 2.868 12.847 -13.993 1.00 92.38 168 GLU A O 1
ATOM 1311 N N . PRO A 1 169 ? 0.879 13.535 -13.134 1.00 93.75 169 PRO A N 1
ATOM 1312 C CA . PRO A 1 169 ? 0.088 12.553 -13.858 1.00 93.75 169 PRO 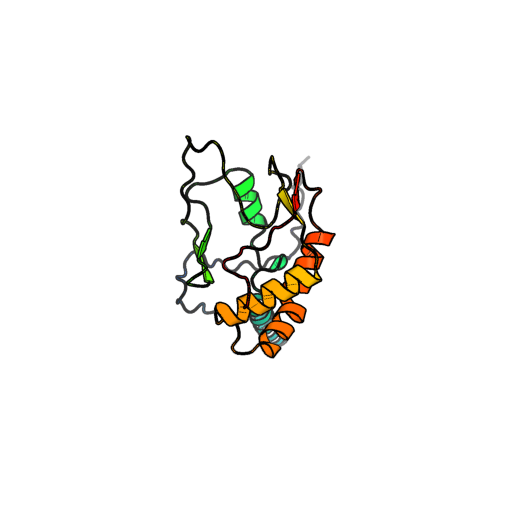A CA 1
ATOM 1313 C C . PRO A 1 169 ? 0.156 12.814 -15.361 1.00 93.75 169 PRO A C 1
ATOM 1315 O O . PRO A 1 169 ? 0.096 13.958 -15.803 1.00 93.75 169 PRO A O 1
ATOM 1318 N N . THR A 1 170 ? 0.221 11.756 -16.168 1.00 95.19 170 THR A N 1
ATOM 1319 C CA . THR A 1 170 ? 0.019 11.900 -17.620 1.00 95.19 170 THR A CA 1
ATOM 1320 C C . THR A 1 170 ? -1.457 12.083 -17.950 1.00 95.19 170 THR A C 1
ATOM 1322 O O . THR A 1 170 ? -1.801 12.703 -18.955 1.00 95.19 170 THR A O 1
ATOM 1325 N N . ARG A 1 171 ? -2.343 11.541 -17.103 1.00 94.19 171 ARG A N 1
ATOM 1326 C CA . ARG A 1 171 ? -3.795 11.641 -17.241 1.00 94.19 171 ARG A CA 1
ATOM 1327 C C . ARG A 1 171 ? -4.438 11.864 -15.889 1.00 94.19 171 ARG A C 1
ATOM 1329 O O . ARG A 1 171 ? -4.077 11.220 -14.908 1.00 94.19 171 ARG A O 1
ATOM 1336 N N . ILE A 1 172 ? -5.440 12.732 -15.872 1.00 94.56 172 ILE A N 1
ATOM 1337 C CA . ILE A 1 172 ? -6.315 12.919 -14.721 1.00 94.56 172 ILE A CA 1
ATOM 1338 C C . ILE A 1 172 ? -7.723 12.521 -15.145 1.00 94.56 172 ILE A C 1
ATOM 1340 O O . ILE A 1 172 ? -8.205 12.973 -16.182 1.00 94.56 172 ILE A O 1
ATOM 1344 N N . ILE A 1 173 ? -8.346 11.647 -14.365 1.00 93.56 173 ILE A N 1
ATOM 1345 C CA . ILE A 1 173 ? -9.670 11.087 -14.634 1.00 93.56 173 ILE A CA 1
ATOM 1346 C C . ILE A 1 173 ? -10.524 11.338 -13.397 1.00 93.56 173 ILE A C 1
ATOM 1348 O O . ILE A 1 173 ? -10.110 10.977 -12.299 1.00 93.56 173 ILE A O 1
ATOM 1352 N N . ASP A 1 174 ? -11.698 11.944 -13.552 1.00 92.38 174 ASP A N 1
ATOM 1353 C CA . ASP A 1 174 ? -12.604 12.159 -12.423 1.00 92.38 174 ASP A CA 1
ATOM 1354 C C . ASP A 1 174 ? -13.238 10.832 -11.983 1.00 92.38 174 ASP A C 1
ATOM 1356 O O . ASP A 1 174 ? -13.741 10.049 -12.795 1.00 92.38 174 ASP A O 1
ATOM 1360 N N . SER A 1 175 ? -13.175 10.560 -10.683 1.00 89.69 175 SER A N 1
ATOM 1361 C CA . SER A 1 175 ? -13.680 9.329 -10.089 1.00 89.69 175 SER A CA 1
ATOM 1362 C C . SER A 1 175 ? -15.199 9.366 -9.983 1.00 89.69 175 SER A C 1
ATOM 1364 O O . SER A 1 175 ? -15.779 10.200 -9.289 1.00 89.69 175 SER A O 1
ATOM 1366 N N . VAL A 1 176 ? -15.854 8.409 -10.636 1.00 86.00 176 VAL A N 1
ATOM 1367 C CA . VAL A 1 176 ? -17.302 8.212 -10.538 1.00 86.00 176 VAL A CA 1
ATOM 1368 C C . VAL A 1 176 ? -17.592 7.244 -9.396 1.00 86.00 176 VAL A C 1
ATOM 1370 O O . VAL A 1 176 ? -16.894 6.245 -9.224 1.00 86.00 176 VAL A O 1
ATOM 1373 N N . GLU A 1 177 ? -18.604 7.547 -8.586 1.00 75.81 177 GLU A N 1
ATOM 1374 C CA . GLU A 1 177 ? -19.032 6.642 -7.522 1.00 75.81 177 GLU A CA 1
ATOM 1375 C C . GLU A 1 177 ? -19.601 5.351 -8.114 1.00 75.81 177 GLU A C 1
ATOM 1377 O O . GLU A 1 177 ? -20.510 5.386 -8.947 1.00 75.81 177 GLU A O 1
ATOM 1382 N N . ASP A 1 178 ? -19.081 4.212 -7.661 1.00 71.69 178 ASP A N 1
ATOM 1383 C CA . ASP A 1 178 ? -19.621 2.908 -8.024 1.00 71.69 178 ASP A CA 1
ATOM 1384 C C . ASP A 1 178 ? -21.007 2.725 -7.370 1.00 71.69 178 ASP A C 1
ATOM 1386 O O . ASP A 1 178 ? -21.111 2.727 -6.136 1.00 71.69 178 ASP A O 1
ATOM 1390 N N . PRO A 1 179 ? -22.083 2.531 -8.161 1.00 71.94 179 PRO A N 1
ATOM 1391 C CA . PRO A 1 179 ? -23.426 2.310 -7.638 1.00 71.94 179 PRO A CA 1
ATOM 1392 C C . PRO A 1 179 ? -23.526 1.141 -6.650 1.00 71.94 179 PRO A C 1
ATOM 1394 O O . PRO A 1 179 ? -24.354 1.199 -5.742 1.00 71.94 179 PRO A O 1
ATOM 1397 N N . ALA A 1 180 ? -22.682 0.109 -6.783 1.00 64.81 180 ALA A N 1
ATOM 1398 C CA . ALA A 1 180 ? -22.651 -1.038 -5.871 1.00 64.81 180 ALA A CA 1
ATOM 1399 C C . ALA A 1 180 ? -22.245 -0.648 -4.439 1.00 64.81 180 ALA A C 1
ATOM 1401 O O . ALA A 1 180 ? -22.563 -1.351 -3.479 1.00 64.81 180 ALA A O 1
ATOM 1402 N N . PHE A 1 181 ? -21.588 0.503 -4.283 1.00 56.72 181 PHE A N 1
ATOM 1403 C CA . PHE A 1 181 ? -21.173 1.066 -3.008 1.00 56.72 181 PHE A CA 1
ATOM 1404 C C . PHE A 1 181 ? -21.951 2.336 -2.635 1.00 56.72 181 PHE A C 1
ATOM 1406 O O . PHE A 1 181 ? -21.502 3.060 -1.748 1.00 56.72 181 PHE A O 1
ATOM 1413 N N . LYS A 1 182 ? -23.172 2.564 -3.148 1.00 57.75 182 LYS A N 1
ATOM 1414 C CA . LYS A 1 182 ? -24.102 3.582 -2.600 1.00 57.75 182 LYS A CA 1
ATOM 1415 C C . LYS A 1 182 ? -24.816 3.074 -1.347 1.00 57.75 182 LYS A C 1
ATOM 1417 O O . LYS A 1 182 ? -25.249 1.927 -1.305 1.00 57.75 182 LYS A O 1
ATOM 1422 N N . LEU A 1 183 ? -24.764 3.820 -0.234 1.00 52.41 183 LEU A N 1
ATOM 1423 C CA . LEU A 1 183 ? -25.550 3.470 0.967 1.00 52.41 183 LEU A CA 1
ATOM 1424 C C . LEU A 1 183 ? -26.955 3.981 0.653 1.00 52.41 183 LEU A C 1
ATOM 1426 O O . LEU A 1 183 ? -27.072 5.078 0.109 1.00 52.41 183 LEU A O 1
ATOM 1430 N N . ALA A 1 184 ? -27.970 3.153 0.897 1.00 54.84 184 ALA A N 1
ATOM 1431 C CA . ALA A 1 184 ? -29.358 3.595 0.817 1.00 54.84 184 ALA A CA 1
ATOM 1432 C C . ALA A 1 184 ? -29.636 4.679 1.864 1.00 54.84 184 ALA A C 1
ATOM 1434 O O . ALA A 1 184 ? -29.022 4.596 2.955 1.00 54.84 184 ALA A O 1
#